Protein 4Z0P (pdb70)

Solvent-accessible surface area: 15048 Å² total; per-residue (Å²): 182,19,23,0,0,0,25,13,143,41,108,75,116,82,6,100,76,16,47,88,74,14,4,100,70,32,83,37,0,15,31,75,62,98,88,39,130,167,88,101,0,56,54,7,34,2,0,0,1,48,102,7,52,101,78,4,8,88,56,1,77,66,7,59,0,1,0,0,0,6,24,19,5,33,84,10,43,98,14,79,61,36,23,148,34,47,0,0,54,0,27,38,101,37,9,18,52,93,9,4,111,16,0,29,94,3,0,57,35,23,5,141,36,65,77,42,75,88,56,15,59,178,123,171,74,236,142,119,33,111,69,21,117,12,59,77,0,19,0,0,0,0,6,2,26,63,32,1,37,16,1,0,116,77,1,36,92,110,32,8,76,2,0,0,24,15,139,74,127,108,156,20,101,73,8,86,20,40,51,48,104,15,38,81,60,0,1,36,82,0,14,1,0,0,0,18,20,45,29,11,120,111,16,171,21,36,1,45,33,62,9,0,68,89,5,10,104,142,19,61,72,37,22,0,9,0,0,1,7,9,41,3,17,1,2,47,25,68,29,0,33,117,7,25,91,82,33,46,2,36,1,0,0,0,1,0,10,86,99,68,130,22,54,116,154,24,118,2,124,132,19,101,68,4,28,33,34,99,70,72,7,24,49,16,43,6,108,16,0,4,89,14,0,52,98,3,5,57,45,67,97,86,68,92,99,26,66,72,71,9,78,76,149,34,8,104

Organism: Rhizobium meliloti (strain 1021) (NCBI:txid266834)

InterPro domains:
  IPR006140 D-isomer specific 2-hydroxyacid dehydrogenase, NAD-binding domain [PF02826] (108-284)
  IPR036291 NAD(P)-binding domain superfamily [SSF51735] (102-285)

Nearest PDB structures (foldseek):
  4weq-assembly1_A  TM=1.002E+00  e=1.240E-63  Sinorhizobium meliloti 1021
  5bqf-assembly1_A  TM=9.416E-01  e=6.163E-48  Rhizobium etli CFN 42
  5unn-assembly1_A  TM=8.764E-01  e=1.773E-43  Sinorhizobium meliloti 1021
  5unn-assembly1_B  TM=9.807E-01  e=2.719E-37  Sinorhizobium meliloti 1021
  5vg6-assembly2_B  TM=9.301E-01  e=5.286E-36  Xanthobacter autotrophicus Py2

CATH classification: 3.40.50.720 (+1 more: 3.40.50.720)

Sequence (316 aa):
KSPVIVDLKFIPEEVEAALAGAFPGREVIDLADPAHQERDLSGIDYAVVWKSSAPDLFSRAPDLKVVFSGGAGVDHVLTLPGLPDVPLVRFVDRTLTTRMSEWVMMQCLLHLRQHRAYEALAKKHEWRDDLSSQPEAADVTVGIMGMMGVLGQDAARKLAAMGFKVIGWSRSKRVIEGVETYDAAGLDAFLGRTDFLVGLLPLTPDTRGIFNAALFAKLSRNGPFGAPVFINAGRGGSQVEADILECLDSGVLGGASLDVFEREPLSPEESRFWDMMPNVYVTPHVAASSDVRALFVHVEHQIARFESGLPLEHVVVDKKVAGY

Secondary structure (DSSP, 8-state):
---EEEEE-S-HHHHHHHHTT-STTS-EEETTSGGGTT---TT--EEEEES--TTHHHH-TT-SEEEESSS--TTGGGSTT--SS-EE----HHHHHHHHHHHHHHHHHHHTTHHHHHHHHHTT---------GGG-EEEEE--SHHHHHHHHHHHHTT-EEEEE-SS---BTTBEEE-GGGHHHHHHH-SEEEE-PPP-GGGTT-BSHHHHTTS-S-STTSS-EEEE-S-GGGB-HHHHHHHHHHTSS-EEEES--SSSSPPTT-GGGG-TTEEE-SS-SS---HHHHHHHHHHHHHHHHTTPPPSSB--TTTT-

Structure (mmCIF, N/CA/C/O backbone):
data_4Z0P
#
_entry.id   4Z0P
#
_cell.length_a   108.099
_cell.length_b   108.099
_cell.length_c   80.226
_cell.angle_alpha   90.000
_cell.angle_beta   90.000
_cell.angle_gamma   120.000
#
_symmetry.space_group_name_H-M   'P 32 2 1'
#
loop_
_entity.id
_entity.type
_entity.pdbx_description
1 polymer 'NAD-dependent dehydrogenase'
2 non-polymer 'CHLORIDE ION'
3 non-polymer 'OXALIC ACID'
4 non-polymer '4-(2-HYDROXYETHYL)-1-PIPERAZINE ETHANESULFONIC ACID'
5 non-polymer GLYCEROL
6 non-polymer 'NADPH DIHYDRO-NICOTINAMIDE-ADENINE-DINUCLEOTIDE PHOSPHATE'
7 water water
#
loop_
_atom_site.group_PDB
_atom_site.id
_atom_site.type_symbol
_atom_site.label_atom_id
_atom_site.label_alt_id
_atom_site.label_comp_id
_atom_site.label_asym_id
_atom_site.label_entity_id
_atom_site.label_seq_id
_atom_site.pdbx_PDB_ins_code
_atom_site.Cartn_x
_atom_site.Cartn_y
_atom_site.Cartn_z
_atom_site.occupancy
_atom_site.B_iso_or_equiv
_atom_site.auth_seq_id
_atom_site.auth_comp_id
_atom_site.auth_asym_id
_atom_site.auth_atom_id
_atom_site.pdbx_PDB_model_num
ATOM 1 N N . LYS A 1 5 ? 38.629 -15.872 -50.690 1.00 45.32 4 LYS A N 1
ATOM 2 C CA . LYS A 1 5 ? 38.493 -15.970 -49.206 1.00 39.36 4 LYS A CA 1
ATOM 3 C C . LYS A 1 5 ? 39.550 -16.902 -48.639 1.00 28.72 4 LYS A C 1
ATOM 4 O O . LYS A 1 5 ? 39.943 -17.875 -49.286 1.00 35.28 4 LYS A O 1
ATOM 10 N N . SER A 1 6 ? 39.993 -16.632 -47.414 1.00 27.49 5 SER A N 1
ATOM 11 C CA . SER A 1 6 ? 40.953 -17.511 -46.787 1.00 27.58 5 SER A CA 1
ATOM 12 C C . SER A 1 6 ? 40.379 -18.907 -46.620 1.00 26.54 5 SER A C 1
ATOM 13 O O . SER A 1 6 ? 39.218 -19.057 -46.189 1.00 27.67 5 SER A O 1
ATOM 16 N N . PRO A 1 7 ? 41.188 -19.930 -46.940 1.00 25.62 6 PRO A N 1
ATOM 17 C CA . PRO A 1 7 ? 40.837 -21.272 -46.458 1.00 24.90 6 PRO A CA 1
ATOM 18 C C . PRO A 1 7 ? 40.805 -21.384 -44.939 1.00 24.40 6 PRO A C 1
ATOM 19 O O . PRO A 1 7 ? 41.247 -20.469 -44.213 1.00 23.91 6 PRO A O 1
ATOM 23 N N . VAL A 1 8 ? 40.290 -22.514 -44.465 1.00 22.53 7 VAL A N 1
ATOM 24 C CA . VAL A 1 8 ? 40.299 -22.836 -43.047 1.00 21.53 7 VAL A CA 1
ATOM 25 C C . VAL A 1 8 ? 41.008 -24.161 -42.933 1.00 20.75 7 VAL A C 1
ATOM 26 O O . VAL A 1 8 ? 40.627 -25.126 -43.598 1.00 23.63 7 VAL A O 1
ATOM 30 N N . ILE A 1 9 ? 42.058 -24.182 -42.125 1.00 20.05 8 ILE A N 1
ATOM 31 C CA . ILE A 1 9 ? 42.777 -25.416 -41.808 1.00 20.77 8 ILE A CA 1
ATOM 32 C C . ILE A 1 9 ? 42.050 -26.112 -40.651 1.00 17.91 8 ILE A C 1
ATOM 33 O O . ILE A 1 9 ? 41.733 -25.479 -39.650 1.00 20.92 8 ILE A O 1
ATOM 38 N N . VAL A 1 10 ? 41.841 -27.417 -40.818 1.00 21.83 9 VAL A N 1
ATOM 39 C CA . VAL A 1 10 ? 41.225 -28.271 -39.792 1.00 22.33 9 VAL A CA 1
ATOM 40 C C . VAL A 1 10 ? 42.267 -29.352 -39.440 1.00 20.08 9 VAL A C 1
ATOM 41 O O . VAL A 1 10 ? 42.651 -30.170 -40.281 1.00 21.64 9 VAL A O 1
ATOM 45 N N . ASP A 1 11 ? 42.744 -29.318 -38.190 1.00 21.09 10 ASP A N 1
ATOM 46 C CA . ASP A 1 11 ? 43.721 -30.298 -37.689 1.00 23.29 10 ASP A CA 1
ATOM 47 C C . ASP A 1 11 ? 43.269 -30.771 -36.317 1.00 24.23 10 ASP A C 1
ATOM 48 O O . ASP A 1 11 ? 43.797 -30.334 -35.287 1.00 22.54 10 ASP A O 1
ATOM 53 N N . LEU A 1 12 ? 42.287 -31.673 -36.329 1.00 21.34 11 LEU A N 1
ATOM 54 C CA . LEU A 1 12 ? 41.585 -32.100 -35.133 1.00 23.92 11 LEU A CA 1
ATOM 55 C C . LEU A 1 12 ? 41.747 -33.572 -34.890 1.00 28.41 11 LEU A C 1
ATOM 56 O O . LEU A 1 12 ? 41.228 -34.370 -35.666 1.00 26.91 11 LEU A O 1
ATOM 61 N N . LYS A 1 13 ? 42.394 -33.938 -33.778 1.00 22.24 12 LYS A N 1
ATOM 62 C CA . LYS A 1 13 ? 42.552 -35.341 -33.440 1.00 23.49 12 LYS A CA 1
ATOM 63 C C . LYS A 1 13 ? 41.310 -35.793 -32.683 1.00 25.65 12 LYS A C 1
ATOM 64 O O . LYS A 1 13 ? 41.352 -36.018 -31.482 1.00 27.62 12 LYS A O 1
ATOM 70 N N . PHE A 1 14 ? 40.204 -35.891 -33.414 1.00 25.81 13 PHE A N 1
ATOM 71 C CA . PHE A 1 14 ? 38.920 -36.356 -32.918 1.00 26.83 13 PHE A CA 1
ATOM 72 C C . PHE A 1 14 ? 38.625 -37.662 -33.661 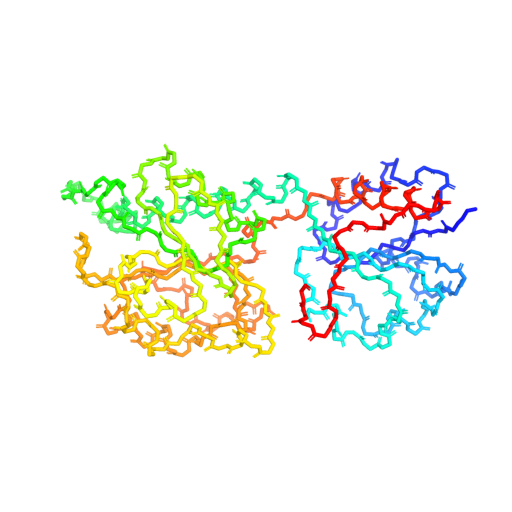1.00 38.08 13 PHE A C 1
ATOM 73 O O . PHE A 1 14 ? 39.395 -38.085 -34.531 1.00 32.35 13 PHE A O 1
ATOM 81 N N . ILE A 1 15 ? 37.486 -38.276 -33.362 1.00 30.43 14 ILE A N 1
ATOM 82 C CA . ILE A 1 15 ? 37.044 -39.463 -34.118 1.00 27.91 14 ILE A CA 1
ATOM 83 C C . ILE A 1 15 ? 36.901 -39.071 -35.597 1.00 25.56 14 ILE A C 1
ATOM 84 O O . ILE A 1 15 ? 36.154 -38.132 -35.930 1.00 30.53 14 ILE A O 1
ATOM 89 N N . PRO A 1 16 ? 37.669 -39.723 -36.513 1.00 32.10 15 PRO A N 1
ATOM 90 C CA . PRO A 1 16 ? 37.733 -39.229 -37.904 1.00 37.76 15 PRO A CA 1
ATOM 91 C C . PRO A 1 16 ? 36.388 -39.156 -38.613 1.00 32.30 15 PRO A C 1
ATOM 92 O O . PRO A 1 16 ? 36.118 -38.181 -39.290 1.00 37.07 15 PRO A O 1
ATOM 96 N N . GLU A 1 17 ? 35.544 -40.160 -38.400 1.00 32.76 16 GLU A N 1
ATOM 97 C CA . GLU A 1 17 ? 34.220 -40.211 -39.024 1.00 40.89 16 GLU A CA 1
ATOM 98 C C . GLU A 1 17 ? 33.375 -38.991 -38.628 1.00 36.64 16 GLU A C 1
ATOM 99 O O . GLU A 1 17 ? 32.596 -38.499 -39.430 1.00 35.51 16 GLU A O 1
ATOM 105 N N . GLU A 1 18 ? 33.542 -38.495 -37.403 1.00 34.67 17 GLU A N 1
ATOM 106 C CA . GLU A 1 18 ? 32.799 -37.295 -36.958 1.00 30.91 17 GLU A CA 1
ATOM 107 C C . GLU A 1 18 ? 33.276 -36.032 -37.663 1.00 29.64 17 GLU A C 1
ATOM 108 O O . GLU A 1 18 ? 32.466 -35.185 -38.054 1.00 28.77 17 GLU A O 1
ATOM 114 N N . VAL A 1 19 ? 34.593 -35.897 -37.819 1.00 26.55 18 VAL A N 1
ATOM 115 C CA . VAL A 1 19 ? 35.147 -34.723 -38.500 1.00 28.44 18 VAL A CA 1
ATOM 116 C C . VAL A 1 19 ? 34.733 -34.749 -39.984 1.00 28.91 18 VAL A C 1
ATOM 117 O O . VAL A 1 19 ? 34.218 -33.760 -40.504 1.00 28.32 18 VAL A O 1
ATOM 121 N N . GLU A 1 20 ? 34.887 -35.906 -40.608 1.00 30.51 19 GLU A N 1
ATOM 122 C CA . GLU A 1 20 ? 34.543 -36.083 -42.020 1.00 40.04 19 GLU A CA 1
ATOM 123 C C . GLU A 1 20 ? 33.083 -35.749 -42.272 1.00 38.47 19 GLU A C 1
ATOM 124 O O . GLU A 1 20 ? 32.770 -35.004 -43.191 1.00 37.01 19 GLU A O 1
ATOM 130 N N . ALA A 1 21 ? 32.194 -36.285 -41.443 1.00 34.77 20 ALA A N 1
ATOM 131 C CA . ALA A 1 21 ? 30.760 -35.983 -41.541 1.00 35.79 20 ALA A CA 1
ATOM 132 C C . ALA A 1 21 ? 30.441 -34.497 -41.420 1.00 35.28 20 ALA A C 1
ATOM 133 O O . ALA A 1 21 ? 29.587 -33.985 -42.130 1.00 38.80 20 ALA A O 1
ATOM 135 N N . ALA A 1 22 ? 31.129 -33.796 -40.525 1.00 33.82 21 ALA A N 1
ATOM 136 C CA . ALA A 1 22 ? 30.878 -32.369 -40.291 1.00 36.90 21 ALA A CA 1
ATOM 137 C C . ALA A 1 22 ? 31.433 -31.457 -41.396 1.00 34.90 21 ALA A C 1
ATOM 138 O O . ALA A 1 22 ? 31.017 -30.317 -41.491 1.00 32.53 21 ALA A O 1
ATOM 140 N N . LEU A 1 23 ? 32.382 -31.947 -42.199 1.00 35.22 22 LEU A N 1
ATOM 141 C CA . LEU A 1 23 ? 33.014 -31.137 -43.258 1.00 35.36 22 LEU A CA 1
ATOM 142 C C . LEU A 1 23 ? 32.027 -30.735 -44.350 1.00 36.78 22 LEU A C 1
ATOM 143 O O . LEU A 1 23 ? 32.165 -29.665 -44.927 1.00 37.24 22 LEU A O 1
ATOM 148 N N . ALA A 1 24 ? 31.036 -31.590 -44.612 1.00 40.68 23 ALA A N 1
ATOM 149 C CA . ALA A 1 24 ? 30.003 -31.340 -45.629 1.00 45.81 23 ALA A CA 1
ATOM 150 C C . ALA A 1 24 ? 29.218 -30.064 -45.351 1.00 39.32 23 ALA A C 1
ATOM 151 O O . ALA A 1 24 ? 28.519 -29.962 -44.344 1.00 45.70 23 ALA A O 1
ATOM 153 N N . GLY A 1 25 ? 29.336 -29.087 -46.244 1.00 43.71 24 GLY A N 1
ATOM 154 C CA . GLY A 1 25 ? 28.669 -27.802 -46.061 1.00 43.18 24 GLY A CA 1
ATOM 155 C C . GLY A 1 25 ? 29.278 -26.889 -44.996 1.00 50.74 24 GLY A C 1
ATOM 156 O O . GLY A 1 25 ? 28.727 -25.828 -44.726 1.00 46.37 24 GLY A O 1
ATOM 157 N N . ALA A 1 26 ? 30.412 -27.263 -44.403 1.00 40.13 25 ALA A N 1
ATOM 158 C CA . ALA A 1 26 ? 31.067 -26.398 -43.429 1.00 36.11 25 ALA A CA 1
ATOM 159 C C . ALA A 1 26 ? 31.773 -25.273 -44.178 1.00 36.74 25 ALA A C 1
ATOM 160 O O . ALA A 1 26 ? 32.200 -25.467 -45.309 1.00 33.79 25 ALA A O 1
ATOM 162 N N . PHE A 1 27 ? 31.868 -24.109 -43.536 1.00 31.26 26 PHE A N 1
ATOM 163 C CA . PHE A 1 27 ? 32.619 -22.955 -44.051 1.00 33.40 26 PHE A CA 1
ATOM 164 C C . PHE A 1 27 ? 32.284 -22.632 -45.511 1.00 37.73 26 PHE A C 1
ATOM 165 O O . PHE A 1 27 ? 33.145 -22.705 -46.379 1.00 32.95 26 PHE A O 1
ATOM 173 N N . PRO A 1 28 ? 31.013 -22.308 -45.787 1.00 35.52 27 PRO A N 1
ATOM 174 C CA . PRO A 1 28 ? 30.615 -22.122 -47.182 1.00 37.97 27 PRO A CA 1
ATOM 175 C C . PRO A 1 28 ? 31.427 -21.008 -47.836 1.00 35.03 27 PRO A C 1
ATOM 176 O O . PRO A 1 28 ? 31.695 -19.987 -47.205 1.00 39.05 27 PRO A O 1
ATOM 180 N N . GLY A 1 29 ? 31.871 -21.245 -49.060 1.00 34.62 28 GLY A N 1
ATOM 181 C CA . GLY A 1 29 ? 32.655 -20.262 -49.804 1.00 39.17 28 GLY A CA 1
ATOM 182 C C . GLY A 1 29 ? 34.155 -20.294 -49.533 1.00 39.32 28 GLY A C 1
ATOM 183 O O . GLY A 1 29 ? 34.893 -19.529 -50.155 1.00 35.73 28 GLY A O 1
ATOM 184 N N . ARG A 1 30 ? 34.615 -21.158 -48.621 1.00 30.54 29 ARG A N 1
ATOM 185 C CA . ARG A 1 30 ? 36.042 -21.287 -48.286 1.00 27.64 29 ARG A CA 1
ATOM 186 C C . ARG A 1 30 ? 36.506 -22.697 -48.550 1.00 29.45 29 ARG A C 1
ATOM 187 O O . ARG A 1 30 ? 35.776 -23.645 -48.306 1.00 30.04 29 ARG A O 1
ATOM 195 N N . GLU A 1 31 ? 37.741 -22.830 -48.994 1.00 27.44 30 GLU A N 1
ATOM 196 C CA . GLU A 1 31 ? 38.389 -24.123 -49.067 1.00 27.16 30 GLU A CA 1
ATOM 197 C C . GLU A 1 31 ? 38.652 -24.589 -47.638 1.00 29.04 30 GLU A C 1
ATOM 198 O O . GLU A 1 31 ? 39.090 -23.796 -46.807 1.00 29.56 30 GLU A O 1
ATOM 204 N N . VAL A 1 32 ? 38.340 -25.857 -47.347 1.00 25.76 31 VAL A N 1
ATOM 205 C CA . VAL A 1 32 ? 38.590 -26.457 -46.037 1.00 23.34 31 VAL A CA 1
ATOM 206 C C . VAL A 1 32 ? 39.703 -27.466 -46.268 1.00 26.75 31 VAL A C 1
ATOM 207 O O . VAL A 1 32 ? 39.603 -28.293 -47.155 1.00 29.42 31 VAL A O 1
ATOM 211 N N . ILE A 1 33 ? 40.776 -27.363 -45.493 1.00 22.37 32 ILE A N 1
ATOM 212 C CA . ILE A 1 33 ? 41.966 -28.185 -45.659 1.00 21.92 32 ILE A CA 1
ATOM 213 C C . ILE A 1 33 ? 42.066 -29.045 -44.398 1.00 25.50 32 ILE A C 1
ATOM 214 O O . ILE A 1 33 ? 42.552 -28.587 -43.362 1.00 22.89 32 ILE A O 1
ATOM 219 N N . ASP A 1 34 ? 41.584 -30.288 -44.500 1.00 22.66 33 ASP A N 1
ATOM 220 C CA . ASP A 1 34 ? 41.592 -31.224 -43.394 1.00 22.52 33 ASP A CA 1
ATOM 221 C C . ASP A 1 34 ? 42.920 -31.965 -43.390 1.00 24.48 33 ASP A C 1
ATOM 222 O O . ASP A 1 34 ? 43.184 -32.806 -44.267 1.00 20.90 33 ASP A O 1
ATOM 227 N N . LEU A 1 35 ? 43.738 -31.674 -42.396 1.00 20.61 34 LEU A N 1
ATOM 228 C CA . LEU A 1 35 ? 45.062 -32.271 -42.304 1.00 20.54 34 LEU A CA 1
ATOM 229 C C . LEU A 1 35 ? 45.088 -33.747 -41.909 1.00 21.37 34 LEU A C 1
ATOM 230 O O . LEU A 1 35 ? 46.147 -34.379 -41.943 1.00 23.38 34 LEU A O 1
ATOM 235 N N . ALA A 1 36 ? 43.945 -34.334 -41.574 1.00 20.13 35 ALA A N 1
ATOM 236 C CA . ALA A 1 36 ? 43.860 -35.784 -41.456 1.00 20.99 35 ALA A CA 1
ATOM 237 C C . ALA A 1 36 ? 43.903 -36.510 -42.805 1.00 20.47 35 ALA A C 1
ATOM 238 O O . ALA A 1 36 ? 44.113 -37.726 -42.851 1.00 22.50 35 ALA A O 1
ATOM 240 N N . ASP A 1 37 ? 43.667 -35.787 -43.885 1.00 21.78 36 ASP A N 1
ATOM 241 C CA . ASP A 1 37 ? 43.670 -36.343 -45.248 1.00 21.52 36 ASP A CA 1
ATOM 242 C C . ASP A 1 37 ? 45.107 -36.376 -45.762 1.00 19.58 36 ASP A C 1
ATOM 243 O O . ASP A 1 37 ? 45.753 -35.316 -45.886 1.00 21.87 36 ASP A O 1
ATOM 248 N N . PRO A 1 38 ? 45.634 -37.589 -46.027 1.00 21.38 37 PRO A N 1
ATOM 249 C CA . PRO A 1 38 ? 46.989 -37.636 -46.548 1.00 22.58 37 PRO A CA 1
ATOM 250 C C . PRO A 1 38 ? 47.261 -36.781 -47.796 1.00 24.83 37 PRO A C 1
ATOM 251 O O . PRO A 1 38 ? 48.412 -36.376 -48.037 1.00 23.09 37 PRO A O 1
ATOM 255 N N . ALA A 1 39 ? 46.227 -36.502 -48.598 1.00 23.56 38 ALA A N 1
ATOM 256 C CA . ALA A 1 39 ? 46.420 -35.662 -49.776 1.00 26.31 38 ALA A CA 1
ATOM 257 C C . ALA A 1 39 ? 46.995 -34.296 -49.452 1.00 24.89 38 ALA A C 1
ATOM 258 O O . ALA A 1 39 ? 47.587 -33.661 -50.328 1.00 24.77 38 ALA A O 1
ATOM 260 N N . HIS A 1 40 ? 46.807 -33.830 -48.210 1.00 23.78 39 HIS A N 1
ATOM 261 C CA . HIS A 1 40 ? 47.269 -32.500 -47.775 1.00 23.73 39 HIS A CA 1
ATOM 262 C C . HIS A 1 40 ? 48.566 -32.467 -47.008 1.00 27.45 39 HIS A C 1
ATOM 263 O O . HIS A 1 40 ? 48.926 -31.404 -46.502 1.00 27.76 39 HIS A O 1
ATOM 270 N N . GLN A 1 41 ? 49.316 -33.572 -46.974 1.00 25.46 40 GLN A N 1
ATOM 271 C CA . GLN A 1 41 ? 50.503 -33.656 -46.115 1.00 29.68 40 GLN A CA 1
ATOM 272 C C . GLN A 1 41 ? 51.672 -32.785 -46.538 1.00 32.65 40 GLN A C 1
ATOM 273 O O . GLN A 1 41 ? 52.626 -32.667 -45.782 1.00 33.38 40 GLN A O 1
ATOM 279 N N . GLU A 1 42 ? 51.660 -32.303 -47.775 1.00 26.08 41 GLU A N 1
ATOM 280 C CA . GLU A 1 42 ? 52.734 -31.455 -48.291 1.00 27.79 41 GLU A CA 1
ATOM 281 C C . GLU A 1 42 ? 52.274 -30.042 -48.660 1.00 29.12 41 GLU A C 1
ATOM 282 O O . GLU A 1 42 ? 53.083 -29.229 -49.069 1.00 38.05 41 GLU A O 1
ATOM 288 N N . ARG A 1 43 ? 50.987 -29.783 -48.546 1.00 27.16 42 ARG A N 1
ATOM 289 C CA . ARG A 1 43 ? 50.397 -28.503 -48.967 1.00 33.19 42 ARG A CA 1
ATOM 290 C C . ARG A 1 43 ? 51.088 -27.398 -48.167 1.00 32.62 42 ARG A C 1
ATOM 291 O O . ARG A 1 43 ? 51.169 -27.463 -46.944 1.00 28.78 42 ARG A O 1
ATOM 299 N N . ASP A 1 44 ? 51.608 -26.388 -48.857 1.00 30.74 43 ASP A N 1
ATOM 300 C CA . ASP A 1 44 ? 52.092 -25.220 -48.144 1.00 27.92 43 ASP A CA 1
ATOM 301 C C . ASP A 1 44 ? 50.903 -24.455 -47.563 1.00 27.49 43 ASP A C 1
ATOM 302 O O . ASP A 1 44 ? 49.895 -24.251 -48.249 1.00 29.40 43 ASP A O 1
ATOM 307 N N . LEU A 1 45 ? 51.011 -24.032 -46.305 1.00 24.15 44 LEU A N 1
ATOM 308 C CA . LEU A 1 45 ? 49.895 -23.407 -45.627 1.00 22.97 44 LEU A CA 1
ATOM 309 C C . LEU A 1 45 ? 50.105 -21.920 -45.335 1.00 20.74 44 LEU A C 1
ATOM 310 O O . LEU A 1 45 ? 49.378 -21.347 -44.509 1.00 23.31 44 LEU A O 1
ATOM 315 N N . SER A 1 46 ? 51.065 -21.304 -46.026 1.00 21.76 45 SER A N 1
ATOM 316 C CA . SER A 1 46 ? 51.214 -19.857 -45.925 1.00 25.55 45 SER A CA 1
ATOM 317 C C . SER A 1 46 ? 50.015 -19.122 -46.508 1.00 26.58 45 SER A C 1
ATOM 318 O O . SER A 1 46 ? 49.312 -19.627 -47.367 1.00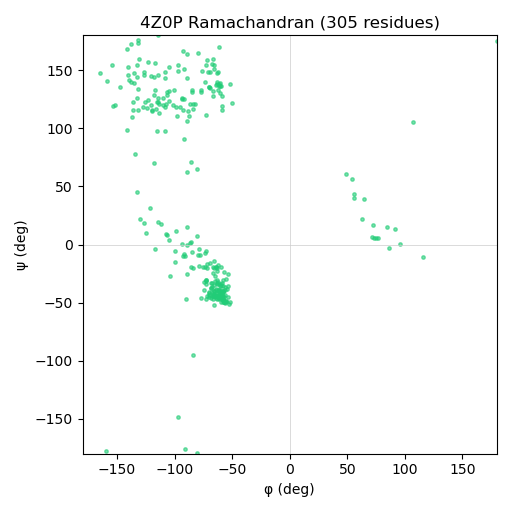 26.56 45 SER A O 1
ATOM 321 N N . GLY A 1 47 ? 49.793 -17.915 -46.028 1.00 27.51 46 GLY A N 1
ATOM 322 C CA . GLY A 1 47 ? 48.712 -17.078 -46.512 1.00 28.40 46 GLY A CA 1
ATOM 323 C C . GLY A 1 47 ? 47.320 -17.448 -46.058 1.00 33.24 46 GLY A C 1
ATOM 324 O O . GLY A 1 47 ? 46.367 -16.812 -46.473 1.00 32.43 46 GLY A O 1
ATOM 325 N N . ILE A 1 48 ? 47.206 -18.435 -45.167 1.00 23.54 47 ILE A N 1
ATOM 326 C CA . ILE A 1 48 ? 45.931 -18.899 -44.656 1.00 23.24 47 ILE A CA 1
ATOM 327 C C . ILE A 1 48 ? 45.699 -18.280 -43.278 1.00 26.92 47 ILE A C 1
ATOM 328 O O . ILE A 1 48 ? 46.589 -18.297 -42.425 1.00 25.17 47 ILE A O 1
ATOM 333 N N . ASP A 1 49 ? 44.493 -17.755 -43.076 1.00 22.68 48 ASP A N 1
ATOM 334 C CA . ASP A 1 49 ? 44.184 -16.922 -41.912 1.00 22.93 48 ASP A CA 1
ATOM 335 C C . ASP A 1 49 ? 43.689 -17.680 -40.678 1.00 27.35 48 ASP A C 1
ATOM 336 O O . ASP A 1 49 ? 43.815 -17.167 -39.559 1.00 24.07 48 ASP A O 1
ATOM 341 N N . TYR A 1 50 ? 43.089 -18.865 -40.856 1.00 22.80 49 TYR A N 1
ATOM 342 C CA . TYR A 1 50 ? 42.355 -19.517 -39.773 1.00 22.57 49 TYR A CA 1
ATOM 343 C C . TYR A 1 50 ? 42.695 -21.001 -39.690 1.00 25.87 49 TYR A C 1
ATOM 344 O O . TYR A 1 50 ? 42.840 -21.668 -40.720 1.00 22.70 49 TYR A O 1
ATOM 353 N N . ALA A 1 51 ? 42.839 -21.494 -38.458 1.00 21.01 50 ALA A N 1
ATOM 354 C CA . ALA A 1 51 ? 43.046 -22.926 -38.183 1.00 19.94 50 ALA A CA 1
ATOM 355 C C . ALA A 1 51 ? 42.237 -23.315 -36.967 1.00 23.33 50 ALA A C 1
ATOM 356 O O . ALA A 1 51 ? 42.103 -22.508 -36.033 1.00 23.82 50 ALA A O 1
ATOM 358 N N . VAL A 1 52 ? 41.653 -24.513 -37.018 1.00 20.08 51 VAL A N 1
ATOM 359 C CA . VAL A 1 52 ? 40.908 -25.119 -35.916 1.00 19.89 51 VAL A CA 1
ATOM 360 C C . VAL A 1 52 ? 41.660 -26.371 -35.520 1.00 24.17 51 VAL A C 1
ATOM 361 O O . VAL A 1 52 ? 41.865 -27.255 -36.362 1.00 22.70 51 VAL A O 1
ATOM 365 N N . VAL A 1 53 ? 42.166 -26.407 -34.282 1.00 21.18 52 VAL A N 1
ATOM 366 C CA . VAL A 1 53 ? 43.238 -27.357 -33.932 1.00 21.21 52 VAL A CA 1
ATOM 367 C C . VAL A 1 53 ? 42.943 -28.091 -32.626 1.00 21.97 52 VAL A C 1
ATOM 368 O O . VAL A 1 53 ? 42.395 -27.516 -31.679 1.00 21.10 52 VAL A O 1
ATOM 372 N N . TRP A 1 54 ? 43.343 -29.360 -32.582 1.00 20.46 53 TRP A N 1
ATOM 373 C CA . TRP A 1 54 ? 43.301 -30.171 -31.372 1.00 21.25 53 TRP A CA 1
ATOM 374 C C . TRP A 1 54 ? 44.364 -31.247 -31.467 1.00 23.11 53 TRP A C 1
ATOM 375 O O . TRP A 1 54 ? 44.325 -32.047 -32.387 1.00 22.92 53 TRP A O 1
ATOM 386 N N . LYS A 1 55 ? 45.322 -31.234 -30.536 1.00 21.03 54 LYS A N 1
ATOM 387 C CA . LYS A 1 55 ? 46.431 -32.192 -30.512 1.00 23.29 54 LYS A CA 1
ATOM 388 C C . LYS A 1 55 ? 47.207 -32.191 -31.823 1.00 32.19 54 LYS A C 1
ATOM 389 O O . LYS A 1 55 ? 47.575 -33.250 -32.354 1.00 31.31 54 LYS A O 1
ATOM 395 N N A SER A 1 56 ? 47.459 -30.993 -32.339 0.50 25.42 55 SER A N 1
ATOM 396 N N B SER A 1 56 ? 47.484 -30.982 -32.312 0.50 25.32 55 SER A N 1
ATOM 397 C CA A SER A 1 56 ? 48.049 -30.837 -33.659 0.50 25.14 55 SER A CA 1
ATOM 398 C CA B SER A 1 56 ? 48.116 -30.742 -33.612 0.50 26.64 55 SER A CA 1
ATOM 399 C C . SER A 1 56 ? 49.564 -31.159 -33.641 1.00 29.11 55 SER A C 1
ATOM 400 O O . SER A 1 56 ? 50.191 -31.197 -32.600 1.00 30.82 55 SER A O 1
ATOM 405 N N . ALA A 1 57 ? 50.088 -31.425 -34.835 1.00 38.81 56 ALA A N 1
ATOM 406 C CA . ALA A 1 57 ? 51.479 -31.861 -34.980 1.00 47.48 56 ALA A CA 1
ATOM 407 C C . ALA A 1 57 ? 52.432 -30.709 -34.638 1.00 36.97 56 ALA A C 1
ATOM 408 O O . ALA A 1 57 ? 52.086 -29.541 -34.884 1.00 34.65 56 ALA A O 1
ATOM 410 N N . PRO A 1 58 ? 53.621 -31.019 -34.086 1.00 38.21 57 PRO A N 1
ATOM 411 C CA . PRO A 1 58 ? 54.544 -29.963 -33.665 1.00 31.22 57 PRO A CA 1
ATOM 412 C C . PRO A 1 58 ? 54.928 -28.951 -34.746 1.00 30.24 57 PRO A C 1
ATOM 413 O O . PRO A 1 58 ? 55.221 -27.806 -34.411 1.00 35.40 57 PRO A O 1
ATOM 417 N N . ASP A 1 59 ? 54.940 -29.355 -36.018 1.00 31.33 58 ASP A N 1
ATOM 418 C CA . ASP A 1 59 ? 55.292 -28.429 -37.111 1.00 29.67 58 ASP A CA 1
ATOM 419 C C . ASP A 1 59 ? 54.152 -27.556 -37.685 1.00 24.25 58 ASP A C 1
ATOM 420 O O . ASP A 1 59 ? 54.372 -26.807 -38.624 1.00 29.52 58 ASP A O 1
ATOM 425 N N . LEU A 1 60 ? 52.942 -27.659 -37.133 1.00 33.11 59 LEU A N 1
ATOM 426 C CA . LEU A 1 60 ? 51.806 -26.961 -37.760 1.00 32.60 59 LEU A CA 1
ATOM 427 C C . LEU A 1 60 ? 52.042 -25.470 -37.941 1.00 26.44 59 LEU A C 1
ATOM 428 O O . LEU A 1 60 ? 51.846 -24.939 -39.044 1.00 28.93 59 LEU A O 1
ATOM 433 N N . PHE A 1 61 ? 52.491 -24.787 -36.893 1.00 26.13 60 PHE A N 1
ATOM 434 C CA . PHE A 1 61 ? 52.645 -23.335 -37.026 1.00 25.84 60 PHE A CA 1
ATOM 435 C C . PHE A 1 61 ? 53.845 -22.913 -37.882 1.00 27.50 60 PHE A C 1
ATOM 436 O O . PHE A 1 61 ? 53.856 -21.804 -38.393 1.00 30.65 60 PHE A O 1
ATOM 444 N N . SER A 1 62 ? 54.823 -23.787 -38.092 1.00 25.47 61 SER A N 1
ATOM 445 C CA . SER A 1 62 ? 55.887 -23.429 -39.052 1.00 25.87 61 SER A CA 1
ATOM 446 C C . SER A 1 62 ? 55.348 -23.504 -40.506 1.00 31.67 61 SER A C 1
ATOM 447 O O . SER A 1 62 ? 55.738 -22.732 -41.367 1.00 35.36 61 SER A O 1
ATOM 450 N N . ARG A 1 63 ? 54.415 -24.405 -40.742 1.00 27.79 62 ARG A N 1
ATOM 451 C CA . ARG A 1 63 ? 53.736 -24.493 -42.052 1.00 35.08 62 ARG A CA 1
ATOM 452 C C . ARG A 1 63 ? 52.724 -23.403 -42.325 1.00 33.84 62 ARG A C 1
ATOM 453 O O . ARG A 1 63 ? 52.553 -22.989 -43.475 1.00 30.59 62 ARG A O 1
ATOM 461 N N . ALA A 1 64 ? 52.067 -22.941 -41.265 1.00 35.89 63 ALA A N 1
ATOM 462 C CA . ALA A 1 64 ? 51.022 -21.933 -41.350 1.00 29.93 63 ALA A CA 1
ATOM 463 C C . ALA A 1 64 ? 51.390 -20.670 -40.580 1.00 34.17 63 ALA A C 1
ATOM 464 O O . ALA A 1 64 ? 50.791 -20.365 -39.557 1.00 35.77 63 ALA A O 1
ATOM 466 N N . PRO A 1 65 ? 52.377 -19.912 -41.080 1.00 35.26 64 PRO A N 1
ATOM 467 C CA . PRO A 1 65 ? 52.900 -18.771 -40.348 1.00 39.16 64 PRO A CA 1
ATOM 468 C C . PRO A 1 65 ? 52.069 -17.502 -40.399 1.00 41.12 64 PRO A C 1
ATOM 469 O O . PRO A 1 65 ? 52.442 -16.529 -39.765 1.00 41.94 64 PRO A O 1
ATOM 473 N N . ASP A 1 66 ? 50.981 -17.480 -41.150 1.00 31.17 65 ASP A N 1
ATOM 474 C CA . ASP A 1 66 ? 50.240 -16.237 -41.392 1.00 37.06 65 ASP A CA 1
ATOM 475 C C . ASP A 1 66 ? 48.855 -16.269 -40.776 1.00 28.34 65 ASP A C 1
ATOM 476 O O . ASP A 1 66 ? 47.982 -15.435 -41.084 1.00 28.16 65 ASP A O 1
ATOM 481 N N . LEU A 1 67 ? 48.669 -17.170 -39.830 1.00 25.83 66 LEU A N 1
ATOM 482 C CA . LEU A 1 67 ? 47.378 -17.270 -39.154 1.00 26.26 66 LEU A CA 1
ATOM 483 C C . LEU A 1 67 ? 47.051 -15.964 -38.446 1.00 26.65 66 LEU A C 1
ATOM 484 O O . LEU A 1 67 ? 47.943 -15.296 -37.880 1.00 26.65 66 LEU A O 1
ATOM 489 N N . LYS A 1 68 ? 45.786 -15.578 -38.551 1.00 23.41 67 LYS A N 1
ATOM 490 C CA . LYS A 1 68 ? 45.260 -14.356 -37.908 1.00 23.13 67 LYS A CA 1
ATOM 491 C C . LYS A 1 68 ? 44.440 -14.685 -36.664 1.00 24.67 67 LYS A C 1
ATOM 492 O O . LYS A 1 68 ? 44.303 -13.837 -35.768 1.00 25.50 67 LYS A O 1
ATOM 496 N N . VAL A 1 69 ? 43.850 -15.887 -36.630 1.00 23.49 68 VAL A N 1
ATOM 497 C CA . VAL A 1 69 ? 43.139 -16.380 -35.439 1.00 22.73 68 VAL A CA 1
ATOM 498 C C . VAL A 1 69 ? 43.316 -17.892 -35.385 1.00 24.24 68 VAL A C 1
ATOM 499 O O . VAL A 1 69 ? 43.193 -18.570 -36.405 1.00 23.15 68 VAL A O 1
ATOM 503 N N . VAL A 1 70 ? 43.612 -18.389 -34.191 1.00 23.22 69 VAL A N 1
ATOM 504 C CA . VAL A 1 70 ? 43.705 -19.805 -33.894 1.00 22.57 69 VAL A CA 1
ATOM 505 C C . VAL A 1 70 ? 42.488 -20.199 -33.074 1.00 22.91 69 VAL A C 1
ATOM 506 O O . VAL A 1 70 ? 42.142 -19.536 -32.094 1.00 22.23 69 VAL A O 1
ATOM 510 N N . PHE A 1 71 ? 41.823 -21.273 -33.477 1.00 21.18 70 PHE A N 1
ATOM 511 C CA . PHE A 1 71 ? 40.649 -21.780 -32.782 1.00 19.13 70 PHE A CA 1
ATOM 512 C C . PHE A 1 71 ? 40.963 -23.129 -32.171 1.00 24.00 70 PHE A C 1
ATOM 513 O O . PHE A 1 71 ? 41.335 -24.031 -32.883 1.00 21.86 70 PHE A O 1
ATOM 521 N N . SER A 1 72 ? 40.823 -23.241 -30.860 1.00 19.19 71 SER A N 1
ATOM 522 C CA . SER A 1 72 ? 40.910 -24.553 -30.217 1.00 20.52 71 SER A CA 1
ATOM 523 C C . SER A 1 72 ? 39.652 -25.372 -30.498 1.00 22.84 71 SER A C 1
ATOM 524 O O . SER A 1 72 ? 38.532 -24.875 -30.410 1.00 22.34 71 SER A O 1
ATOM 527 N N . GLY A 1 73 ? 39.839 -26.659 -30.744 1.00 19.56 72 GLY A N 1
ATOM 528 C CA . GLY A 1 73 ? 38.720 -27.591 -30.820 1.00 20.38 72 GLY A CA 1
ATOM 529 C C . GLY A 1 73 ? 38.069 -27.963 -29.498 1.00 20.96 72 GLY A C 1
ATOM 530 O O . GLY A 1 73 ? 37.021 -28.653 -29.488 1.00 24.04 72 GLY A O 1
ATOM 531 N N . GLY A 1 74 ? 38.665 -27.522 -28.386 1.00 21.31 73 GLY A N 1
ATOM 532 C CA . GLY A 1 74 ? 38.155 -27.807 -27.049 1.00 23.01 73 GLY A CA 1
ATOM 533 C C . GLY A 1 74 ? 38.089 -26.552 -26.212 1.00 26.05 73 GLY A C 1
ATOM 534 O O . GLY A 1 74 ? 38.539 -25.466 -26.615 1.00 22.49 73 GLY A O 1
ATOM 535 N N . ALA A 1 75 ? 37.515 -26.705 -25.027 1.00 21.60 74 ALA A N 1
ATOM 536 C CA . ALA A 1 75 ? 37.448 -25.600 -24.059 1.00 19.52 74 ALA A CA 1
ATOM 537 C C . ALA A 1 75 ? 38.778 -25.309 -23.427 1.00 23.34 74 ALA A C 1
ATOM 538 O O . ALA A 1 75 ? 39.031 -24.169 -23.028 1.00 22.66 74 ALA A O 1
ATOM 540 N N . GLY A 1 76 ? 39.594 -26.350 -23.288 1.00 22.41 75 GLY A N 1
ATOM 541 C CA . GLY A 1 76 ? 40.904 -26.247 -22.650 1.00 24.96 75 GLY A CA 1
ATOM 542 C C . GLY A 1 76 ? 41.949 -25.901 -23.691 1.00 29.43 75 GLY A C 1
ATOM 543 O O . GLY A 1 76 ? 41.842 -26.304 -24.844 1.00 31.62 75 GLY A O 1
ATOM 544 N N . VAL A 1 77 ? 42.920 -25.081 -23.298 1.00 24.12 76 VAL A N 1
ATOM 545 C CA . VAL A 1 77 ? 43.948 -24.647 -24.231 1.00 23.57 76 VAL A CA 1
ATOM 546 C C . VAL A 1 77 ? 45.366 -24.943 -23.731 1.00 26.79 76 VAL A C 1
ATOM 547 O O . VAL A 1 77 ? 46.335 -24.425 -24.325 1.00 26.47 76 VAL A O 1
ATOM 551 N N . ASP A 1 78 ? 45.501 -25.713 -22.652 1.00 26.11 77 ASP A N 1
ATOM 552 C CA . ASP A 1 78 ? 46.826 -25.958 -22.064 1.00 29.07 77 ASP A CA 1
ATOM 553 C C . ASP A 1 78 ? 47.798 -26.627 -23.040 1.00 28.51 77 ASP A C 1
ATOM 554 O O . ASP A 1 78 ? 48.975 -26.313 -23.054 1.00 27.04 77 ASP A O 1
ATOM 559 N N . HIS A 1 79 ? 47.318 -27.522 -23.891 1.00 26.57 78 HIS A N 1
ATOM 560 C CA . HIS A 1 79 ? 48.171 -28.079 -24.941 1.00 28.07 78 HIS A CA 1
ATOM 561 C C . HIS A 1 79 ? 48.494 -27.131 -26.087 1.00 24.56 78 HIS A C 1
ATOM 562 O O . HIS A 1 79 ? 49.658 -26.987 -26.464 1.00 23.38 78 HIS A O 1
ATOM 569 N N . VAL A 1 80 ? 47.490 -26.421 -26.659 1.00 30.14 79 VAL A N 1
ATOM 570 C CA . VAL A 1 80 ? 47.770 -25.568 -27.811 1.00 33.47 79 VAL A CA 1
ATOM 571 C C . VAL A 1 80 ? 48.735 -24.443 -27.438 1.00 19.82 79 VAL A C 1
ATOM 572 O O . VAL A 1 80 ? 49.522 -24.035 -28.248 1.00 26.67 79 VAL A O 1
ATOM 576 N N . LEU A 1 81 ? 48.664 -24.010 -26.170 1.00 24.63 80 LEU A N 1
ATOM 577 C CA . LEU A 1 81 ? 49.601 -22.957 -25.712 1.00 22.85 80 LEU A CA 1
ATOM 578 C C . LEU A 1 81 ? 51.046 -23.388 -25.748 1.00 20.96 80 LEU A C 1
ATOM 579 O O . LEU A 1 81 ? 51.922 -22.537 -25.786 1.00 22.54 80 LEU A O 1
ATOM 584 N N . THR A 1 82 ? 51.289 -24.702 -25.757 1.00 22.47 81 THR A N 1
ATOM 585 C CA . THR A 1 82 ? 52.658 -25.231 -25.789 1.00 23.08 81 THR A CA 1
ATOM 586 C C . THR A 1 82 ? 53.187 -25.495 -27.180 1.00 29.53 81 THR A C 1
ATOM 587 O O . THR A 1 82 ? 54.360 -25.803 -27.337 1.00 26.62 81 THR A O 1
ATOM 591 N N . LEU A 1 83 ? 52.329 -25.381 -28.191 1.00 29.62 82 LEU A N 1
ATOM 592 C CA . LEU A 1 83 ? 52.763 -25.723 -29.548 1.00 38.75 82 LEU A CA 1
ATOM 593 C C . LEU A 1 83 ? 53.807 -24.771 -30.056 1.00 31.98 82 LEU A C 1
ATOM 594 O O . LEU A 1 83 ? 53.695 -23.527 -29.932 1.00 33.58 82 LEU A O 1
ATOM 599 N N . PRO A 1 84 ? 54.917 -25.319 -30.628 1.00 34.63 83 PRO A N 1
ATOM 600 C CA . PRO A 1 84 ? 55.945 -24.452 -31.065 1.00 35.58 83 PRO A CA 1
ATOM 601 C C . PRO A 1 84 ? 55.452 -23.493 -32.165 1.00 31.96 83 PRO A C 1
ATOM 602 O O . PRO A 1 84 ? 54.624 -23.877 -33.023 1.00 39.24 83 PRO A O 1
ATOM 606 N N . GLY A 1 85 ? 55.887 -22.261 -32.038 1.00 30.49 84 GLY A N 1
ATOM 607 C CA . GLY A 1 85 ? 55.556 -21.206 -32.960 1.00 41.55 84 GLY A CA 1
ATOM 608 C C . GLY A 1 85 ? 54.121 -20.711 -32.869 1.00 37.14 84 GLY A C 1
ATOM 609 O O . GLY A 1 85 ? 53.677 -20.010 -33.765 1.00 30.76 84 GLY A O 1
ATOM 610 N N . LEU A 1 86 ? 53.410 -21.002 -31.781 1.00 33.79 85 LEU A N 1
ATOM 611 C CA . LEU A 1 86 ? 52.033 -20.484 -31.618 1.00 29.36 85 LEU A CA 1
ATOM 612 C C . LEU A 1 86 ? 52.046 -18.985 -31.880 1.00 30.16 85 LEU A C 1
ATOM 613 O O . LEU A 1 86 ? 52.802 -18.245 -31.263 1.00 32.16 85 LEU A O 1
ATOM 618 N N . PRO A 1 87 ? 51.244 -18.524 -32.860 1.00 29.19 86 PRO A N 1
ATOM 619 C CA . PRO A 1 87 ? 51.375 -17.122 -33.246 1.00 31.05 86 PRO A CA 1
ATOM 620 C C . PRO A 1 87 ? 50.810 -16.158 -32.236 1.00 28.61 86 PRO A C 1
ATOM 621 O O . PRO A 1 87 ? 49.915 -16.497 -31.467 1.00 27.65 86 PRO A O 1
ATOM 625 N N . ASP A 1 88 ? 51.349 -14.942 -32.260 1.00 28.76 87 ASP A N 1
ATOM 626 C CA . ASP A 1 88 ? 50.940 -13.860 -31.378 1.00 31.21 87 ASP A CA 1
ATOM 627 C C . ASP A 1 88 ? 49.666 -13.195 -31.922 1.00 31.52 87 ASP A C 1
ATOM 628 O O . ASP A 1 88 ? 49.665 -12.029 -32.310 1.00 32.34 87 ASP A O 1
ATOM 633 N N . VAL A 1 89 ? 48.578 -13.963 -31.950 1.00 25.37 88 VAL A N 1
ATOM 634 C CA . VAL A 1 89 ? 47.290 -13.525 -32.459 1.00 26.59 88 VAL A CA 1
ATOM 635 C C . VAL A 1 89 ? 46.247 -14.149 -31.520 1.00 25.26 88 VAL A C 1
ATOM 636 O O . VAL A 1 89 ? 46.598 -15.037 -30.739 1.00 26.70 88 VAL A O 1
ATOM 640 N N . PRO A 1 90 ? 44.982 -13.721 -31.603 1.00 25.89 89 PRO A N 1
ATOM 641 C CA . PRO A 1 90 ? 43.999 -14.259 -30.672 1.00 25.51 89 PRO A CA 1
ATOM 642 C C . PRO A 1 90 ? 43.828 -15.765 -30.784 1.00 28.98 89 PRO A C 1
ATOM 643 O O . PRO A 1 90 ? 43.801 -16.302 -31.895 1.00 24.30 89 PRO A O 1
ATOM 647 N N . LEU A 1 91 ? 43.772 -16.404 -29.620 1.00 22.26 90 LEU A N 1
ATOM 648 C CA . LEU A 1 91 ? 43.444 -17.810 -29.493 1.00 21.37 90 LEU A CA 1
ATOM 649 C C . LEU A 1 91 ? 42.053 -17.907 -28.884 1.00 24.65 90 LEU A C 1
ATOM 650 O O . LEU A 1 91 ? 41.834 -17.445 -27.748 1.00 23.42 90 LEU A O 1
ATOM 655 N N . VAL A 1 92 ? 41.130 -18.507 -29.635 1.00 22.28 91 VAL A N 1
ATOM 656 C CA . VAL A 1 92 ? 39.724 -18.584 -29.271 1.00 20.77 91 VAL A CA 1
ATOM 657 C C . VAL A 1 92 ? 39.433 -19.998 -28.797 1.00 22.55 91 VAL A C 1
ATOM 658 O O . VAL A 1 92 ? 39.661 -20.945 -29.552 1.00 23.37 91 VAL A O 1
ATOM 662 N N . ARG A 1 93 ? 38.908 -20.153 -27.575 1.00 22.83 92 ARG A N 1
ATOM 663 C CA . ARG A 1 93 ? 38.568 -21.498 -27.074 1.00 21.66 92 ARG A CA 1
ATOM 664 C C . ARG A 1 93 ? 37.133 -21.860 -27.448 1.00 22.75 92 ARG A C 1
ATOM 665 O O . ARG A 1 93 ? 36.333 -21.004 -27.801 1.00 21.69 92 ARG A O 1
ATOM 673 N N . PHE A 1 94 ? 36.791 -23.143 -27.357 1.00 22.33 93 PHE A N 1
ATOM 674 C CA . PHE A 1 94 ? 35.432 -23.597 -27.662 1.00 22.70 93 PHE A CA 1
ATOM 675 C C . PHE A 1 94 ? 34.537 -23.492 -26.433 1.00 25.79 93 PHE A C 1
ATOM 676 O O . PHE A 1 94 ? 34.834 -24.049 -25.382 1.00 22.22 93 PHE A O 1
ATOM 684 N N . VAL A 1 95 ? 33.471 -22.709 -26.574 1.00 21.43 94 VAL A N 1
ATOM 685 C CA . VAL A 1 95 ? 32.446 -22.567 -25.561 1.00 23.81 94 VAL A CA 1
ATOM 686 C C . VAL A 1 95 ? 31.140 -22.724 -26.325 1.00 23.56 94 VAL A C 1
ATOM 687 O O . VAL A 1 95 ? 30.928 -22.019 -27.303 1.00 24.66 94 VAL A O 1
ATOM 691 N N . ASP A 1 96 ? 30.263 -23.636 -25.907 1.00 21.18 95 ASP A N 1
ATOM 692 C CA . ASP A 1 96 ? 29.051 -23.906 -26.665 1.00 23.86 95 ASP A CA 1
ATOM 693 C C . ASP A 1 96 ? 28.096 -24.688 -25.787 1.00 21.95 95 ASP A C 1
ATOM 694 O O . ASP A 1 96 ? 28.534 -25.500 -24.969 1.00 20.37 95 ASP A O 1
ATOM 699 N N . ARG A 1 97 ? 26.794 -24.462 -25.992 1.00 19.93 96 ARG A N 1
ATOM 700 C CA . ARG A 1 97 ? 25.774 -25.193 -25.241 1.00 22.49 96 ARG A CA 1
ATOM 701 C C . ARG A 1 97 ? 25.956 -26.694 -25.328 1.00 22.01 96 ARG A C 1
ATOM 702 O O . ARG A 1 97 ? 25.693 -27.397 -24.361 1.00 21.76 96 ARG A O 1
ATOM 705 N N . THR A 1 98 ? 26.400 -27.204 -26.479 1.00 22.08 97 THR A N 1
ATOM 706 C CA . THR A 1 98 ? 26.575 -28.668 -26.627 1.00 21.19 97 THR A CA 1
ATOM 707 C C . THR A 1 98 ? 27.671 -29.201 -25.706 1.00 21.38 97 THR A C 1
ATOM 708 O O . THR A 1 98 ? 27.519 -30.261 -25.073 1.00 23.80 97 THR A O 1
ATOM 712 N N . LEU A 1 99 ? 28.760 -28.442 -25.574 1.00 19.91 98 LEU A N 1
ATOM 713 C CA . LEU A 1 99 ? 29.860 -28.892 -24.712 1.00 18.70 98 LEU A CA 1
ATOM 714 C C . LEU A 1 99 ? 29.450 -28.839 -23.239 1.00 20.62 98 LEU A C 1
ATOM 715 O O . LEU A 1 99 ? 29.642 -29.787 -22.456 1.00 19.92 98 LEU A O 1
ATOM 720 N N . THR A 1 100 ? 28.820 -27.735 -22.864 1.00 19.82 99 THR A N 1
ATOM 721 C CA . THR A 1 100 ? 28.389 -27.540 -21.495 1.00 17.10 99 THR A CA 1
ATOM 722 C C . THR A 1 100 ? 27.397 -28.590 -21.054 1.00 19.16 99 THR A C 1
ATOM 723 O O . THR A 1 100 ? 27.510 -29.142 -19.944 1.00 21.33 99 THR A O 1
ATOM 727 N N . THR A 1 101 ? 26.410 -28.860 -21.904 1.00 18.48 100 THR A N 1
ATOM 728 C CA . THR A 1 101 ? 25.357 -29.808 -21.526 1.00 18.48 100 THR A CA 1
ATOM 729 C C . THR A 1 101 ? 25.925 -31.222 -21.365 1.00 20.35 100 THR A C 1
ATOM 730 O O . THR A 1 101 ? 25.512 -31.972 -20.473 1.00 19.59 100 THR A O 1
ATOM 734 N N . ARG A 1 102 ? 26.910 -31.549 -22.187 1.00 19.47 101 ARG A N 1
ATOM 735 C CA . ARG A 1 102 ? 27.583 -32.854 -22.129 1.00 19.54 101 ARG A CA 1
ATOM 736 C C . ARG A 1 102 ? 28.387 -33.022 -20.841 1.00 18.84 101 ARG A C 1
ATOM 737 O O . ARG A 1 102 ? 28.333 -34.087 -20.189 1.00 19.07 101 ARG A O 1
ATOM 745 N N . MET A 1 103 ? 29.131 -31.981 -20.454 1.00 18.00 102 MET A N 1
ATOM 746 C CA . MET A 1 103 ? 29.876 -32.051 -19.196 1.00 19.50 102 MET A CA 1
ATOM 747 C C . MET A 1 103 ? 28.923 -32.263 -18.021 1.00 18.64 102 MET A C 1
ATOM 748 O O . MET A 1 103 ? 29.185 -33.098 -17.143 1.00 19.14 102 MET A O 1
ATOM 753 N N . SER A 1 104 ? 27.817 -31.518 -18.003 1.00 18.24 103 SER A N 1
ATOM 754 C CA . SER A 1 104 ? 26.885 -31.639 -16.911 1.00 17.94 103 SER A CA 1
ATOM 755 C C . SER A 1 104 ? 26.267 -33.015 -16.819 1.00 19.59 103 SER A C 1
ATOM 756 O O . SER A 1 104 ? 26.034 -33.505 -15.718 1.00 18.82 103 SER A O 1
ATOM 759 N N . GLU A 1 105 ? 26.043 -33.660 -17.960 1.00 18.28 104 GLU A N 1
ATOM 760 C CA . GLU A 1 105 ? 25.626 -35.065 -17.960 1.00 17.44 104 GLU A CA 1
ATOM 761 C C . GLU A 1 105 ? 26.627 -35.940 -17.227 1.00 19.67 104 GLU A C 1
ATOM 762 O O . GLU A 1 105 ? 26.263 -36.768 -16.403 1.00 18.37 104 GLU A O 1
ATOM 768 N N . TRP A 1 106 ? 27.899 -35.784 -17.566 1.00 18.48 105 TRP A N 1
ATOM 769 C CA . TRP A 1 106 ? 28.922 -36.645 -16.986 1.00 18.48 105 TRP A CA 1
ATOM 770 C C . TRP A 1 106 ? 29.058 -36.386 -15.475 1.00 17.25 105 TRP A C 1
ATOM 771 O O . TRP A 1 106 ? 29.154 -37.330 -14.686 1.00 17.20 105 TRP A O 1
ATOM 782 N N . VAL A 1 107 ? 29.054 -35.120 -15.074 1.00 18.07 106 VAL A N 1
ATOM 783 C CA . VAL A 1 107 ? 29.172 -34.765 -13.656 1.00 18.26 106 VAL A CA 1
ATOM 784 C C . VAL A 1 107 ? 27.972 -35.318 -12.873 1.00 19.83 106 VAL A C 1
ATOM 785 O O . VAL A 1 107 ? 28.134 -35.927 -11.826 1.00 18.18 106 VAL A O 1
ATOM 789 N N . MET A 1 108 ? 26.778 -35.111 -13.403 1.00 16.90 107 MET A N 1
ATOM 790 C CA . MET A 1 108 ? 25.566 -35.638 -12.767 1.00 16.62 107 MET A CA 1
ATOM 791 C C . MET A 1 108 ? 25.656 -37.147 -12.649 1.00 18.79 107 MET A C 1
ATOM 792 O O . MET A 1 108 ? 25.322 -37.709 -11.594 1.00 18.14 107 MET A O 1
ATOM 797 N N . MET A 1 109 ? 26.104 -37.818 -13.712 1.00 17.17 108 MET A N 1
ATOM 798 C CA . MET A 1 109 ? 26.212 -39.284 -13.654 1.00 18.05 108 MET A CA 1
ATOM 799 C C . MET A 1 109 ? 27.145 -39.723 -12.531 1.00 17.83 108 MET A C 1
ATOM 800 O O . MET A 1 109 ? 26.823 -40.651 -11.784 1.00 17.52 108 MET A O 1
ATOM 805 N N . GLN A 1 110 ? 28.301 -39.066 -12.405 1.00 17.97 109 GLN A N 1
ATOM 806 C CA . GLN A 1 110 ? 29.238 -39.487 -11.356 1.00 16.35 109 GLN A CA 1
ATOM 807 C C . GLN A 1 110 ? 28.651 -39.243 -9.975 1.00 17.13 109 GLN A C 1
ATOM 808 O O . GLN A 1 110 ? 28.781 -40.075 -9.076 1.00 18.37 109 GLN A O 1
ATOM 814 N N . CYS A 1 111 ? 28.052 -38.072 -9.775 1.00 16.87 110 CYS A N 1
ATOM 815 C CA . CYS A 1 111 ? 27.483 -37.786 -8.448 1.00 18.16 110 CYS A CA 1
ATOM 816 C C . CYS A 1 111 ? 26.377 -38.809 -8.098 1.00 19.01 110 CYS A C 1
ATOM 817 O O . CYS A 1 111 ? 26.265 -39.219 -6.945 1.00 18.40 110 CYS A O 1
ATOM 820 N N . LEU A 1 112 ? 25.556 -39.206 -9.073 1.00 17.22 111 LEU A N 1
ATOM 821 C CA . LEU A 1 112 ? 24.538 -40.216 -8.823 1.00 17.29 111 LEU A CA 1
ATOM 822 C C . LEU A 1 112 ? 25.110 -41.606 -8.600 1.00 19.32 111 LEU A C 1
ATOM 823 O O . LEU A 1 112 ? 24.652 -42.325 -7.673 1.00 19.40 111 LEU A O 1
ATOM 828 N N . LEU A 1 113 ? 26.114 -41.984 -9.384 1.00 18.66 112 LEU A N 1
ATOM 829 C CA . LEU A 1 113 ? 26.767 -43.298 -9.210 1.00 18.59 112 LEU A CA 1
ATOM 830 C C . LEU A 1 113 ? 27.323 -43.432 -7.800 1.00 19.36 112 LEU A C 1
ATOM 831 O O . LEU A 1 113 ? 27.170 -44.475 -7.160 1.00 19.48 112 LEU A O 1
ATOM 836 N N . HIS A 1 114 ? 27.981 -42.385 -7.308 1.00 18.68 113 HIS A N 1
ATOM 837 C CA . HIS A 1 114 ? 28.514 -42.416 -5.942 1.00 18.81 113 HIS A CA 1
ATOM 838 C C . HIS A 1 114 ? 27.417 -42.325 -4.874 1.00 20.21 113 HIS A C 1
ATOM 839 O O . HIS A 1 114 ? 27.402 -43.116 -3.927 1.00 20.75 113 HIS A O 1
ATOM 846 N N . LEU A 1 115 ? 26.457 -41.424 -5.053 1.00 17.06 114 LEU A N 1
ATOM 847 C CA . LEU A 1 115 ? 25.350 -41.290 -4.099 1.00 16.85 114 LEU A CA 1
ATOM 848 C C . LEU A 1 115 ? 24.594 -42.589 -3.946 1.00 20.33 114 LEU A C 1
ATOM 849 O O . LEU A 1 115 ? 24.292 -43.024 -2.834 1.00 19.36 114 LEU A O 1
ATOM 854 N N . ARG A 1 116 ? 24.264 -43.183 -5.081 1.00 17.53 115 ARG A N 1
ATOM 855 C CA . ARG A 1 116 ? 23.393 -44.355 -5.110 1.00 17.58 115 ARG A CA 1
ATOM 856 C C . ARG A 1 116 ? 24.152 -45.695 -4.999 1.00 20.05 115 ARG A C 1
ATOM 857 O O . ARG A 1 116 ? 23.590 -46.754 -5.210 1.00 18.79 115 ARG A O 1
ATOM 865 N N . GLN A 1 117 ? 25.405 -45.635 -4.590 1.00 18.47 116 GLN A N 1
ATOM 866 C CA . GLN A 1 117 ? 26.176 -46.818 -4.168 1.00 18.87 116 GLN A CA 1
ATOM 867 C C . GLN A 1 117 ? 26.192 -47.861 -5.276 1.00 20.47 116 GLN A C 1
ATOM 868 O O . GLN A 1 117 ? 26.064 -49.067 -5.056 1.00 20.29 116 GLN A O 1
ATOM 874 N N . HIS A 1 118 ? 26.403 -47.372 -6.492 1.00 18.71 117 HIS A N 1
ATOM 875 C CA . HIS A 1 118 ? 26.326 -48.237 -7.666 1.00 17.37 117 HIS A CA 1
ATOM 876 C C . HIS A 1 118 ? 27.317 -49.377 -7.609 1.00 19.20 117 HIS A C 1
ATOM 877 O O . HIS A 1 118 ? 26.950 -50.522 -7.902 1.00 19.56 117 HIS A O 1
ATOM 884 N N . ARG A 1 119 ? 28.562 -49.097 -7.210 1.00 20.00 118 ARG A N 1
ATOM 885 C CA . ARG A 1 119 ? 29.549 -50.183 -7.136 1.00 21.23 118 ARG A CA 1
ATOM 886 C C . ARG A 1 119 ? 29.198 -51.256 -6.090 1.00 19.70 118 ARG A C 1
ATOM 887 O O . ARG A 1 119 ? 29.369 -52.447 -6.356 1.00 20.74 118 ARG A O 1
ATOM 895 N N . ALA A 1 120 ? 28.658 -50.848 -4.953 1.00 20.00 119 ALA A N 1
ATOM 896 C CA . ALA A 1 120 ? 28.166 -51.806 -3.954 1.00 21.14 119 ALA A CA 1
ATOM 897 C C . ALA A 1 120 ? 27.065 -52.700 -4.495 1.00 18.96 119 ALA A C 1
ATOM 898 O O . ALA A 1 120 ? 27.100 -53.910 -4.308 1.00 20.70 119 ALA A O 1
ATOM 900 N N . TYR A 1 121 ? 26.089 -52.102 -5.186 1.00 19.96 120 TYR A N 1
ATOM 901 C CA . TYR A 1 121 ? 25.006 -52.871 -5.772 1.00 19.26 120 TYR A CA 1
ATOM 902 C C . TYR A 1 121 ? 25.489 -53.760 -6.908 1.00 20.11 120 TYR A C 1
ATOM 903 O O . TYR A 1 121 ? 24.999 -54.867 -7.069 1.00 20.51 120 TYR A O 1
ATOM 912 N N . GLU A 1 122 ? 26.504 -53.306 -7.659 1.00 18.74 121 GLU A N 1
ATOM 913 C CA . GLU A 1 122 ? 27.094 -54.174 -8.690 1.00 21.50 121 GLU A CA 1
ATOM 914 C C . GLU A 1 122 ? 27.851 -55.346 -8.075 1.00 21.62 121 GLU A C 1
ATOM 915 O O . GLU A 1 122 ? 27.793 -56.458 -8.608 1.00 23.61 121 GLU A O 1
ATOM 921 N N . ALA A 1 123 ? 28.531 -55.111 -6.953 1.00 21.49 122 ALA A N 1
ATOM 922 C CA . ALA A 1 123 ? 29.247 -56.196 -6.255 1.00 20.61 122 ALA A CA 1
ATOM 923 C C . ALA A 1 123 ? 28.250 -57.227 -5.718 1.00 23.79 122 ALA A C 1
ATOM 924 O O . ALA A 1 123 ? 28.469 -58.439 -5.801 1.00 23.25 122 ALA A O 1
ATOM 926 N N . LEU A 1 124 ? 27.136 -56.738 -5.199 1.00 20.27 123 LEU A N 1
ATOM 927 C CA . LEU A 1 124 ? 26.047 -57.630 -4.755 1.00 22.12 123 LEU A CA 1
ATOM 928 C C . LEU A 1 124 ? 25.481 -58.427 -5.927 1.00 21.23 123 LEU A C 1
ATOM 929 O O . LEU A 1 124 ? 25.325 -59.659 -5.836 1.00 22.07 123 LEU A O 1
ATOM 934 N N . ALA A 1 125 ? 25.249 -57.755 -7.051 1.00 20.43 124 ALA A N 1
ATOM 935 C CA . ALA A 1 125 ? 24.735 -58.434 -8.233 1.00 22.25 124 ALA A CA 1
ATOM 936 C C . ALA A 1 125 ? 25.692 -59.528 -8.737 1.00 21.51 124 ALA A C 1
ATOM 937 O O . ALA A 1 125 ? 25.246 -60.605 -9.134 1.00 23.09 124 ALA A O 1
ATOM 939 N N . LYS A 1 126 ? 26.998 -59.270 -8.692 1.00 24.45 125 LYS A N 1
ATOM 940 C CA . LYS A 1 126 ? 27.993 -60.268 -9.079 1.00 27.96 125 LYS A CA 1
ATOM 941 C C . LYS A 1 126 ? 27.880 -61.548 -8.232 1.00 30.28 125 LYS A C 1
ATOM 942 O O . LYS A 1 126 ? 28.114 -62.638 -8.726 1.00 29.03 125 LYS A O 1
ATOM 948 N N . LYS A 1 127 ? 27.502 -61.406 -6.964 1.00 23.53 126 LYS A N 1
ATOM 949 C CA . LYS A 1 127 ? 27.285 -62.538 -6.063 1.00 27.01 126 LYS A CA 1
ATOM 950 C C . LYS A 1 127 ? 25.871 -63.105 -6.143 1.00 25.34 126 LYS A C 1
ATOM 951 O O . LYS A 1 127 ? 25.552 -64.031 -5.414 1.00 27.81 126 LYS A O 1
ATOM 956 N N . HIS A 1 128 ? 25.036 -62.542 -7.010 1.00 23.37 127 HIS A N 1
ATOM 957 C CA . HIS A 1 128 ? 23.615 -62.869 -7.119 1.00 24.52 127 HIS A CA 1
ATOM 958 C C . HIS A 1 128 ? 22.884 -62.693 -5.772 1.00 24.96 127 HIS A C 1
ATOM 959 O O . HIS A 1 128 ? 22.044 -63.515 -5.386 1.00 24.58 127 HIS A O 1
ATOM 966 N N . GLU A 1 129 ? 23.246 -61.629 -5.057 1.00 22.35 128 GLU A N 1
ATOM 967 C CA . GLU A 1 129 ? 22.783 -61.359 -3.720 1.00 23.00 128 GLU A CA 1
ATOM 968 C C . GLU A 1 129 ? 21.852 -60.157 -3.740 1.00 25.74 128 GLU A C 1
ATOM 969 O O . GLU A 1 129 ? 22.247 -59.099 -4.165 1.00 23.45 128 GLU A O 1
ATOM 975 N N . TRP A 1 130 ? 20.604 -60.371 -3.310 1.00 22.26 129 TRP A N 1
ATOM 976 C CA . TRP A 1 130 ? 19.630 -59.286 -3.173 1.00 22.72 129 TRP A CA 1
ATOM 977 C C . TRP A 1 130 ? 19.790 -58.701 -1.784 1.00 22.92 129 TRP A C 1
ATOM 978 O O . TRP A 1 130 ? 19.520 -59.370 -0.786 1.00 22.13 129 TRP A O 1
ATOM 989 N N . ARG A 1 131 ? 20.206 -57.445 -1.712 1.00 20.83 130 ARG A N 1
ATOM 990 C CA . ARG A 1 131 ? 20.342 -56.768 -0.442 1.00 23.62 130 ARG A CA 1
ATOM 991 C C . ARG A 1 131 ? 20.141 -55.285 -0.588 1.00 22.83 130 ARG A C 1
ATOM 992 O O . ARG A 1 131 ? 20.943 -54.614 -1.206 1.00 22.72 130 ARG A O 1
ATOM 1000 N N . ASP A 1 132 ? 19.138 -54.760 0.112 1.00 22.41 131 ASP A N 1
ATOM 1001 C CA A ASP A 1 132 ? 18.877 -53.321 0.155 0.50 21.60 131 ASP A CA 1
ATOM 1002 C CA B ASP A 1 132 ? 18.914 -53.319 0.107 0.50 22.33 131 ASP A CA 1
ATOM 1003 C C . ASP A 1 132 ? 19.842 -52.660 1.117 1.00 20.69 131 ASP A C 1
ATOM 1004 O O . ASP A 1 132 ? 20.048 -53.175 2.216 1.00 24.73 131 ASP A O 1
ATOM 1013 N N . LEU A 1 133 ? 20.420 -51.527 0.720 1.00 20.69 132 LEU A N 1
ATOM 1014 C CA . LEU A 1 133 ? 21.338 -50.783 1.568 1.00 20.49 132 LEU A CA 1
ATOM 1015 C C . LEU A 1 133 ? 20.678 -49.507 2.048 1.00 25.78 132 LEU A C 1
ATOM 1016 O O . LEU A 1 133 ? 19.888 -48.890 1.339 1.00 23.35 132 LEU A O 1
ATOM 1021 N N . SER A 1 134 ? 21.044 -49.084 3.246 1.00 23.03 133 SER A N 1
ATOM 1022 C CA A SER A 1 134 ? 20.585 -47.793 3.736 0.50 20.67 133 SER A CA 1
ATOM 1023 C CA B SER A 1 134 ? 20.617 -47.790 3.755 0.50 21.70 133 SER A CA 1
ATOM 1024 C C . SER A 1 134 ? 21.076 -46.715 2.774 1.00 22.61 133 SER A C 1
ATOM 1025 O O . SER A 1 134 ? 22.222 -46.743 2.324 1.00 24.29 133 SER A O 1
ATOM 1030 N N . GLN A 1 135 ? 20.203 -45.754 2.462 1.00 22.41 134 GLN A N 1
ATOM 1031 C CA . GLN A 1 135 ? 20.446 -44.859 1.337 1.00 21.48 134 GLN A CA 1
ATOM 1032 C C . GLN A 1 135 ? 20.141 -43.391 1.637 1.00 22.74 134 GLN A C 1
ATOM 1033 O O . GLN A 1 135 ? 18.990 -43.026 1.897 1.00 21.43 134 GLN A O 1
ATOM 1039 N N . PRO A 1 136 ? 21.160 -42.538 1.600 1.00 20.79 135 PRO A N 1
ATOM 1040 C CA . PRO A 1 136 ? 20.898 -41.101 1.713 1.00 21.14 135 PRO A CA 1
ATOM 1041 C C . PRO A 1 136 ? 20.239 -40.533 0.465 1.00 21.54 135 PRO A C 1
ATOM 1042 O O . PRO A 1 136 ? 20.312 -41.129 -0.616 1.00 21.49 135 PRO A O 1
ATOM 1046 N N . GLU A 1 137 ? 19.578 -39.402 0.616 1.00 21.06 136 GLU A N 1
ATOM 1047 C CA . GLU A 1 137 ? 19.079 -38.677 -0.538 1.00 22.26 136 GLU A CA 1
ATOM 1048 C C . GLU A 1 137 ? 20.148 -37.658 -0.944 1.00 21.82 136 GLU A C 1
ATOM 1049 O O . GLU A 1 137 ? 21.095 -37.365 -0.176 1.00 20.45 136 GLU A O 1
ATOM 1055 N N . ALA A 1 138 ? 20.000 -37.096 -2.138 1.00 20.00 137 ALA A N 1
ATOM 1056 C CA . ALA A 1 138 ? 20.984 -36.122 -2.621 1.00 19.53 137 ALA A CA 1
ATOM 1057 C C . ALA A 1 138 ? 21.219 -34.954 -1.673 1.00 21.05 137 ALA A C 1
ATOM 1058 O O . ALA A 1 138 ? 22.355 -34.502 -1.490 1.00 21.16 137 ALA A O 1
ATOM 1060 N N . ALA A 1 139 ? 20.144 -34.478 -1.037 1.00 20.42 138 ALA A N 1
ATOM 1061 C CA . ALA A 1 139 ? 20.231 -33.343 -0.118 1.00 21.35 138 ALA A CA 1
ATOM 1062 C C . ALA A 1 139 ? 21.119 -33.601 1.111 1.00 25.08 138 ALA A C 1
ATOM 1063 O O . ALA A 1 139 ? 21.566 -32.665 1.767 1.00 25.64 138 ALA A O 1
ATOM 1065 N N . ASP A 1 140 ? 21.396 -34.861 1.398 1.00 20.49 139 ASP A N 1
ATOM 1066 C CA . ASP A 1 140 ? 22.313 -35.271 2.485 1.00 20.31 139 ASP A CA 1
ATOM 1067 C C . ASP A 1 140 ? 23.797 -35.137 2.119 1.00 23.85 139 ASP A C 1
ATOM 1068 O O . ASP A 1 140 ? 24.652 -35.313 2.989 1.00 22.73 139 ASP A O 1
ATOM 1073 N N . VAL A 1 141 ? 24.093 -34.853 0.850 1.00 23.07 140 VAL A N 1
ATOM 1074 C CA . VAL A 1 141 ? 25.466 -34.777 0.310 1.00 21.25 140 VAL A CA 1
ATOM 1075 C C . VAL A 1 141 ? 25.739 -33.363 -0.176 1.00 22.95 140 VAL A C 1
ATOM 1076 O O . VAL A 1 141 ? 24.935 -32.769 -0.904 1.00 22.53 140 VAL A O 1
ATOM 1080 N N . THR A 1 142 ? 26.896 -32.841 0.217 1.00 22.00 141 THR A N 1
ATOM 1081 C CA . THR A 1 142 ? 27.377 -31.569 -0.317 1.00 20.20 141 THR A CA 1
ATOM 1082 C C . THR A 1 142 ? 28.387 -31.847 -1.421 1.00 20.31 141 THR A C 1
ATOM 1083 O O . THR A 1 142 ? 29.432 -32.487 -1.187 1.00 20.48 141 THR A O 1
ATOM 1087 N N . VAL A 1 143 ? 28.053 -31.398 -2.620 1.00 19.75 142 VAL A N 1
ATOM 1088 C CA . VAL A 1 143 ? 28.979 -31.438 -3.766 1.00 18.60 142 VAL A CA 1
ATOM 1089 C C . VAL A 1 143 ? 29.686 -30.101 -3.812 1.00 18.97 142 VAL A C 1
ATOM 1090 O O . VAL A 1 143 ? 29.040 -29.040 -3.829 1.00 19.66 142 VAL A O 1
ATOM 1094 N N . GLY A 1 144 ? 31.005 -30.148 -3.827 1.00 19.24 143 GLY A N 1
ATOM 1095 C CA . GLY A 1 144 ? 31.811 -28.939 -3.884 1.00 20.98 143 GLY A CA 1
ATOM 1096 C C . GLY A 1 144 ? 32.543 -28.923 -5.207 1.00 21.40 143 GLY A C 1
ATOM 1097 O O . GLY A 1 144 ? 33.284 -29.854 -5.490 1.00 21.02 143 GLY A O 1
ATOM 1098 N N . ILE A 1 145 ? 32.348 -27.873 -6.002 1.00 19.66 144 ILE A N 1
ATOM 1099 C CA . ILE A 1 145 ? 32.951 -27.788 -7.326 1.00 18.52 144 ILE A CA 1
ATOM 1100 C C . ILE A 1 145 ? 34.066 -26.768 -7.321 1.00 20.63 144 ILE A C 1
ATOM 1101 O O . ILE A 1 145 ? 33.839 -25.606 -6.965 1.00 20.36 144 ILE A O 1
ATOM 1106 N N . MET A 1 146 ? 35.282 -27.223 -7.663 1.00 19.93 145 MET A N 1
ATOM 1107 C CA . MET A 1 146 ? 36.428 -26.338 -7.868 1.00 20.19 145 MET A CA 1
ATOM 1108 C C . MET A 1 146 ? 36.494 -25.973 -9.355 1.00 23.25 145 MET A C 1
ATOM 1109 O O . MET A 1 146 ? 36.721 -26.837 -10.209 1.00 21.11 145 MET A O 1
ATOM 1114 N N . GLY A 1 147 ? 36.311 -24.674 -9.630 1.00 21.81 146 GLY A N 1
ATOM 1115 C CA . GLY A 1 147 ? 36.174 -24.128 -10.984 1.00 22.89 146 GLY A CA 1
ATOM 1116 C C . GLY A 1 147 ? 34.740 -23.731 -11.233 1.00 22.69 146 GLY A C 1
ATOM 1117 O O . GLY A 1 147 ? 33.887 -24.596 -11.404 1.00 26.10 146 GLY A O 1
ATOM 1118 N N . MET A 1 148 ? 34.465 -22.434 -11.215 1.00 21.51 147 MET A N 1
ATOM 1119 C CA A MET A 1 148 ? 33.114 -21.866 -11.324 0.50 23.52 147 MET A CA 1
ATOM 1120 C CA B MET A 1 148 ? 33.081 -21.946 -11.369 0.50 22.04 147 MET A CA 1
ATOM 1121 C C . MET A 1 148 ? 32.977 -21.087 -12.625 1.00 23.40 147 MET A C 1
ATOM 1122 O O . MET A 1 148 ? 32.487 -19.953 -12.634 1.00 23.93 147 MET A O 1
ATOM 1131 N N . GLY A 1 149 ? 33.432 -21.684 -13.713 1.00 22.62 148 GLY A N 1
ATOM 1132 C CA . GLY A 1 149 ? 33.357 -21.069 -15.011 1.00 24.87 148 GLY A CA 1
ATOM 1133 C C . GLY A 1 149 ? 32.153 -21.571 -15.776 1.00 23.57 148 GLY A C 1
ATOM 1134 O O . GLY A 1 149 ? 31.120 -21.925 -15.188 1.00 20.86 148 GLY A O 1
ATOM 1135 N N . VAL A 1 150 ? 32.287 -21.636 -17.094 1.00 20.28 149 VAL A N 1
ATOM 1136 C CA . VAL A 1 150 ? 31.173 -22.083 -17.932 1.00 21.58 149 VAL A CA 1
ATOM 1137 C C . VAL A 1 150 ? 30.689 -23.461 -17.477 1.00 22.33 149 VAL A C 1
ATOM 1138 O O . VAL A 1 150 ? 29.483 -23.677 -17.248 1.00 22.65 149 VAL A O 1
ATOM 1142 N N . LEU A 1 151 ? 31.625 -24.392 -17.303 1.00 19.03 150 LEU A N 1
ATOM 1143 C CA . LEU A 1 151 ? 31.247 -25.779 -16.987 1.00 20.35 150 LEU A CA 1
ATOM 1144 C C . LEU A 1 151 ? 30.844 -25.932 -15.528 1.00 19.76 150 LEU A C 1
ATOM 1145 O O . LEU A 1 151 ? 29.803 -26.533 -15.218 1.00 20.98 150 LEU A O 1
ATOM 1150 N N . GLY A 1 152 ? 31.634 -25.363 -14.625 1.00 19.34 151 GLY A N 1
ATOM 1151 C CA . GLY A 1 152 ? 31.323 -25.437 -13.201 1.00 22.51 151 GLY A CA 1
ATOM 1152 C C . GLY A 1 152 ? 29.971 -24.851 -12.835 1.00 21.37 151 GLY A C 1
ATOM 1153 O O . GLY A 1 152 ? 29.211 -25.439 -12.048 1.00 20.76 151 GLY A O 1
ATOM 1154 N N . GLN A 1 153 ? 29.640 -23.711 -13.427 1.00 20.94 152 GLN A N 1
ATOM 1155 C CA . GLN A 1 153 ? 28.339 -23.092 -13.106 1.00 22.17 152 GLN A CA 1
ATOM 1156 C C . GLN A 1 153 ? 27.148 -23.931 -13.574 1.00 24.16 152 GLN A C 1
ATOM 1157 O O . GLN A 1 153 ? 26.159 -24.092 -12.849 1.00 22.24 152 GLN A O 1
ATOM 1163 N N . ASP A 1 154 ? 27.222 -24.452 -14.789 1.00 21.47 153 ASP A N 1
ATOM 1164 C CA . ASP A 1 154 ? 26.132 -25.248 -15.314 1.00 21.64 153 ASP A CA 1
ATOM 1165 C C . ASP A 1 154 ? 25.963 -26.520 -14.498 1.00 21.62 153 ASP A C 1
ATOM 1166 O O . ASP A 1 154 ? 24.830 -26.893 -14.171 1.00 20.99 153 ASP A O 1
ATOM 1171 N N . ALA A 1 155 ? 27.073 -27.196 -14.176 1.00 19.55 154 ALA A N 1
ATOM 1172 C CA . ALA A 1 155 ? 27.010 -28.405 -13.369 1.00 20.74 154 ALA A CA 1
ATOM 1173 C C . ALA A 1 155 ? 26.430 -28.091 -11.985 1.00 23.76 154 ALA A C 1
ATOM 1174 O O . ALA A 1 155 ? 25.582 -28.844 -11.486 1.00 21.80 154 ALA A O 1
ATOM 1176 N N . ALA A 1 156 ? 26.867 -26.993 -11.371 1.00 19.84 155 ALA A N 1
ATOM 1177 C CA . ALA A 1 156 ? 26.348 -26.621 -10.032 1.00 21.78 155 ALA A CA 1
ATOM 1178 C C . ALA A 1 156 ? 24.826 -26.450 -10.056 1.00 21.17 155 ALA A C 1
ATOM 1179 O O . ALA A 1 156 ? 24.125 -26.951 -9.174 1.00 22.68 155 ALA A O 1
ATOM 1181 N N . ARG A 1 157 ? 24.321 -25.720 -11.057 1.00 22.15 156 ARG A N 1
ATOM 1182 C CA . ARG A 1 157 ? 22.881 -25.443 -11.126 1.00 22.36 156 ARG A CA 1
ATOM 1183 C C . ARG A 1 157 ? 22.104 -26.740 -11.305 1.00 23.37 156 ARG A C 1
ATOM 1184 O O . ARG A 1 157 ? 21.069 -26.964 -10.655 1.00 22.44 156 ARG A O 1
ATOM 1192 N N . LYS A 1 158 ? 22.602 -27.606 -12.196 1.00 20.65 157 LYS A N 1
ATOM 1193 C CA . LYS A 1 158 ? 21.920 -28.871 -12.442 1.00 21.50 157 LYS A CA 1
ATOM 1194 C C . LYS A 1 158 ? 21.941 -29.817 -11.255 1.00 21.89 157 LYS A C 1
ATOM 1195 O O . LYS A 1 158 ? 20.937 -30.452 -10.956 1.00 19.13 157 LYS A O 1
ATOM 1201 N N . LEU A 1 159 ? 23.083 -29.919 -10.583 1.00 20.08 158 LEU A N 1
ATOM 1202 C CA . LEU A 1 159 ? 23.156 -30.732 -9.381 1.00 18.74 158 LEU A CA 1
ATOM 1203 C C . LEU A 1 159 ? 22.194 -30.234 -8.312 1.00 22.54 158 LEU A C 1
ATOM 1204 O O . LEU A 1 159 ? 21.497 -31.038 -7.681 1.00 20.47 158 LEU A O 1
ATOM 1209 N N . ALA A 1 160 ? 22.131 -28.924 -8.125 1.00 19.61 159 ALA A N 1
ATOM 1210 C CA . ALA A 1 160 ? 21.220 -28.343 -7.127 1.00 21.71 159 ALA A CA 1
ATOM 1211 C C . ALA A 1 160 ? 19.767 -28.682 -7.468 1.00 24.29 159 ALA A C 1
ATOM 1212 O O . ALA A 1 160 ? 18.978 -29.033 -6.572 1.00 21.10 159 ALA A O 1
ATOM 1214 N N . ALA A 1 161 ? 19.423 -28.629 -8.755 1.00 21.52 160 ALA A N 1
ATOM 1215 C CA . ALA A 1 161 ? 18.054 -28.935 -9.190 1.00 20.38 160 ALA A CA 1
ATOM 1216 C C . ALA A 1 161 ? 17.665 -30.384 -8.941 1.00 20.98 160 ALA A C 1
ATOM 1217 O O . ALA A 1 161 ? 16.469 -30.688 -8.771 1.00 22.19 160 ALA A O 1
ATOM 1219 N N . MET A 1 162 ? 18.642 -31.271 -8.924 1.00 19.48 161 MET A N 1
ATOM 1220 C CA . MET A 1 162 ? 18.392 -32.684 -8.626 1.00 19.86 161 MET A CA 1
ATOM 1221 C C . MET A 1 162 ? 18.367 -32.993 -7.135 1.00 22.21 161 MET A C 1
ATOM 1222 O O . MET A 1 162 ? 18.067 -34.126 -6.749 1.00 23.01 161 MET A O 1
ATOM 1227 N N . GLY A 1 163 ? 18.694 -32.004 -6.306 1.00 19.65 162 GLY A N 1
ATOM 1228 C CA . GLY A 1 163 ? 18.549 -32.091 -4.853 1.00 22.01 162 GLY A CA 1
ATOM 1229 C C . GLY A 1 163 ? 19.850 -32.026 -4.063 1.00 21.56 162 GLY A C 1
ATOM 1230 O O . GLY A 1 163 ? 19.807 -31.921 -2.842 1.00 22.23 162 GLY A O 1
ATOM 1231 N N . PHE A 1 164 ? 21.017 -32.112 -4.718 1.00 19.01 163 PHE A N 1
ATOM 1232 C CA . PHE A 1 164 ? 22.271 -31.997 -3.986 1.00 19.15 163 PHE A CA 1
ATOM 1233 C C . PHE A 1 164 ? 22.423 -30.629 -3.339 1.00 22.84 163 PHE A C 1
ATOM 1234 O O . PHE A 1 164 ? 21.935 -29.619 -3.849 1.00 21.40 163 PHE A O 1
ATOM 1242 N N . LYS A 1 165 ? 23.093 -30.601 -2.191 1.00 23.36 164 LYS A N 1
ATOM 1243 C CA . LYS A 1 165 ? 23.625 -29.343 -1.676 1.00 23.06 164 LYS A CA 1
ATOM 1244 C C . LYS A 1 165 ? 24.861 -29.057 -2.487 1.00 21.94 164 LYS A C 1
ATOM 1245 O O . LYS A 1 165 ? 25.709 -29.939 -2.639 1.00 23.31 164 LYS A O 1
ATOM 1251 N N . VAL A 1 166 ? 25.009 -27.836 -2.973 1.00 19.94 165 VAL A N 1
ATOM 1252 C CA . VAL A 1 166 ? 26.131 -27.518 -3.855 1.00 19.40 165 VAL A CA 1
ATOM 1253 C C . VAL A 1 166 ? 26.806 -26.258 -3.397 1.00 21.10 165 VAL A C 1
ATOM 1254 O O . VAL A 1 166 ? 26.144 -25.262 -3.112 1.00 23.55 165 VAL A O 1
ATOM 1258 N N . ILE A 1 167 ? 28.127 -26.306 -3.351 1.00 19.83 166 ILE A N 1
ATOM 1259 C CA . ILE A 1 167 ? 28.936 -25.120 -3.127 1.00 20.95 166 ILE A CA 1
ATOM 1260 C C . ILE A 1 167 ? 30.041 -25.073 -4.182 1.00 20.75 166 ILE A C 1
ATOM 1261 O O . ILE A 1 167 ? 30.415 -26.095 -4.736 1.00 20.04 166 ILE A O 1
ATOM 1266 N N . GLY A 1 168 ? 30.597 -23.882 -4.382 1.00 22.63 167 GLY A N 1
ATOM 1267 C CA . GLY A 1 168 ? 31.608 -23.668 -5.422 1.00 23.23 167 GLY A CA 1
ATOM 1268 C C . GLY A 1 168 ? 32.816 -22.897 -4.932 1.00 20.40 167 GLY A C 1
ATOM 1269 O O . GLY A 1 168 ? 32.720 -22.114 -3.989 1.00 24.38 167 GLY A O 1
ATOM 1270 N N . TRP A 1 169 ? 33.940 -23.116 -5.616 1.00 22.43 168 TRP A N 1
ATOM 1271 C CA . TRP A 1 169 ? 35.184 -22.412 -5.318 1.00 21.93 168 TRP A CA 1
ATOM 1272 C C . TRP A 1 169 ? 35.870 -22.008 -6.605 1.00 20.72 168 TRP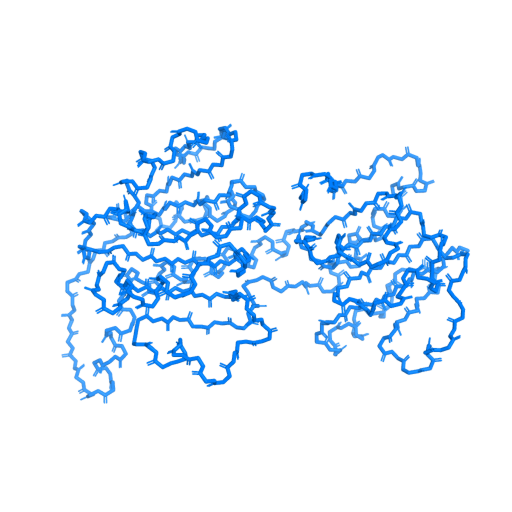 A C 1
ATOM 1273 O O . TRP A 1 169 ? 35.904 -22.767 -7.575 1.00 22.10 168 TRP A O 1
ATOM 1284 N N . SER A 1 170 ? 36.425 -20.795 -6.604 1.00 23.44 169 SER A N 1
ATOM 1285 C CA . SER A 1 170 ? 37.280 -20.345 -7.712 1.00 23.06 169 SER A CA 1
ATOM 1286 C C . SER A 1 170 ? 38.120 -19.206 -7.192 1.00 26.67 169 SER A C 1
ATOM 1287 O O . SER A 1 170 ? 38.023 -18.851 -6.012 1.00 26.87 169 SER A O 1
AT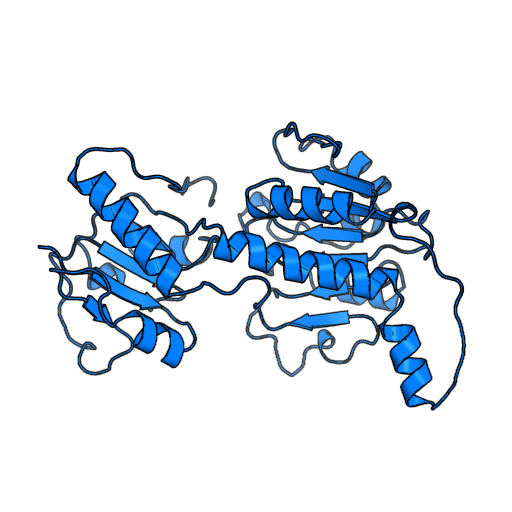OM 1290 N N . ARG A 1 171 ? 38.938 -18.620 -8.051 1.00 33.11 170 ARG A N 1
ATOM 1291 C CA . ARG A 1 171 ? 39.874 -17.594 -7.575 1.00 35.95 170 ARG A CA 1
ATOM 1292 C C . ARG A 1 171 ? 39.133 -16.373 -7.072 1.00 40.56 170 ARG A C 1
ATOM 1293 O O . ARG A 1 171 ? 39.381 -15.901 -5.953 1.00 39.78 170 ARG A O 1
ATOM 1301 N N . SER A 1 172 ? 38.239 -15.851 -7.903 1.00 44.10 171 SER A N 1
ATOM 1302 C CA . SER A 1 172 ? 37.336 -14.785 -7.482 1.00 57.27 171 SER A CA 1
ATOM 1303 C C . SER A 1 172 ? 36.007 -15.415 -7.089 1.00 54.37 171 SER A C 1
ATOM 1304 O O . SER A 1 172 ? 35.664 -16.502 -7.557 1.00 64.96 171 SER A O 1
ATOM 1307 N N . LYS A 1 173 ? 35.264 -14.734 -6.224 1.00 50.93 172 LYS A N 1
ATOM 1308 C CA . LYS A 1 173 ? 33.935 -15.190 -5.797 1.00 79.22 172 LYS A CA 1
ATOM 1309 C C . LYS A 1 173 ? 32.891 -14.902 -6.884 1.00 73.24 172 LYS A C 1
ATOM 1310 O O . LYS A 1 173 ? 32.827 -13.795 -7.402 1.00 59.53 172 LYS A O 1
ATOM 1316 N N . ARG A 1 174 ? 32.080 -15.906 -7.215 1.00 69.30 173 ARG A N 1
ATOM 1317 C CA . ARG A 1 174 ? 31.047 -15.798 -8.251 1.00 69.30 173 ARG A CA 1
ATOM 1318 C C . ARG A 1 174 ? 29.672 -15.772 -7.592 1.00 64.08 173 ARG A C 1
ATOM 1319 O O . ARG A 1 174 ? 29.448 -16.473 -6.611 1.00 89.49 173 ARG A O 1
ATOM 1327 N N . VAL A 1 175 ? 28.749 -14.986 -8.138 1.00 69.54 174 VAL A N 1
ATOM 1328 C CA . VAL A 1 175 ? 27.389 -14.866 -7.598 1.00 64.59 174 VAL A CA 1
ATOM 1329 C C . VAL A 1 175 ? 26.437 -15.779 -8.380 1.00 71.38 174 VAL A C 1
ATOM 1330 O O . VAL A 1 175 ? 26.152 -15.527 -9.543 1.00 77.90 174 VAL A O 1
ATOM 1334 N N . ILE A 1 176 ? 25.958 -16.844 -7.732 1.00 72.35 175 ILE A N 1
ATOM 1335 C CA . ILE A 1 176 ? 25.134 -17.870 -8.379 1.00 72.40 175 ILE A CA 1
ATOM 1336 C C . ILE A 1 176 ? 23.968 -18.228 -7.467 1.00 67.03 175 ILE A C 1
ATOM 1337 O O . ILE A 1 176 ? 24.190 -18.665 -6.338 1.00 69.18 175 ILE A O 1
ATOM 1342 N N . GLU A 1 177 ? 22.739 -18.072 -7.958 1.00 75.15 176 GLU A N 1
ATOM 1343 C CA . GLU A 1 177 ? 21.550 -18.323 -7.143 1.00 81.50 176 GLU A CA 1
ATOM 1344 C C . GLU A 1 177 ? 21.505 -19.801 -6.719 1.00 85.50 176 GLU A C 1
ATOM 1345 O O . GLU A 1 177 ? 21.744 -20.694 -7.541 1.00 74.24 176 GLU A O 1
ATOM 1347 N N . GLY A 1 178 ? 21.250 -20.043 -5.429 1.00 55.06 177 GLY A N 1
ATOM 1348 C CA . GLY A 1 178 ? 21.138 -21.403 -4.884 1.00 60.26 177 GLY A CA 1
ATOM 1349 C C . GLY A 1 178 ? 22.446 -22.155 -4.663 1.00 55.67 177 GLY A C 1
ATOM 1350 O O . GLY A 1 178 ? 22.425 -23.347 -4.304 1.00 55.12 177 GLY A O 1
ATOM 1351 N N . VAL A 1 179 ? 23.576 -21.470 -4.879 1.00 45.33 178 VAL A N 1
ATOM 1352 C CA . VAL A 1 179 ? 24.913 -22.058 -4.755 1.00 39.19 178 VAL A CA 1
ATOM 1353 C C . VAL A 1 179 ? 25.822 -21.067 -4.018 1.00 36.30 178 VAL A C 1
ATOM 1354 O O . VAL A 1 179 ? 26.198 -20.039 -4.567 1.00 39.15 178 VAL A O 1
ATOM 1358 N N . GLU A 1 180 ? 26.189 -21.401 -2.785 1.00 35.10 179 GLU A N 1
ATOM 1359 C CA . GLU A 1 180 ? 27.134 -20.593 -2.037 1.00 31.03 179 GLU A CA 1
ATOM 1360 C C . GLU A 1 180 ? 28.495 -20.775 -2.689 1.00 31.41 179 GLU A C 1
ATOM 1361 O O . GLU A 1 180 ? 28.867 -21.904 -3.027 1.00 27.73 179 GLU A O 1
ATOM 1367 N N . THR A 1 181 ? 29.214 -19.682 -2.878 1.00 28.64 180 THR A N 1
ATOM 1368 C CA . THR A 1 181 ? 30.544 -19.741 -3.459 1.00 26.75 180 THR A CA 1
ATOM 1369 C C . THR A 1 181 ? 31.600 -19.130 -2.557 1.00 27.05 180 THR A C 1
ATOM 1370 O O . THR A 1 181 ? 31.302 -18.285 -1.689 1.00 30.72 180 THR A O 1
ATOM 1374 N N . TYR A 1 182 ? 32.834 -19.567 -2.781 1.00 24.92 181 TYR A N 1
ATOM 1375 C CA . TYR A 1 182 ? 33.999 -19.192 -2.020 1.00 28.17 181 TYR A CA 1
ATOM 1376 C C . TYR A 1 182 ? 35.057 -18.681 -2.974 1.00 26.46 181 TYR A C 1
ATOM 1377 O O . TYR A 1 182 ? 35.160 -19.168 -4.088 1.00 26.98 181 TYR A O 1
ATOM 1386 N N . ASP A 1 183 ? 35.848 -17.698 -2.530 1.00 25.53 182 ASP A N 1
ATOM 1387 C CA . ASP A 1 183 ? 37.016 -17.240 -3.294 1.00 28.59 182 ASP A CA 1
ATOM 1388 C C . ASP A 1 183 ? 38.273 -18.012 -2.888 1.00 29.95 182 ASP A C 1
ATOM 1389 O O . ASP A 1 183 ? 38.190 -18.903 -2.068 1.00 29.77 182 ASP A O 1
ATOM 1394 N N . ALA A 1 184 ? 39.434 -17.647 -3.444 1.00 28.07 183 ALA A N 1
ATOM 1395 C CA . ALA A 1 184 ? 40.660 -18.417 -3.264 1.00 33.50 183 ALA A CA 1
ATOM 1396 C C . ALA A 1 184 ? 40.950 -18.696 -1.794 1.00 26.45 183 ALA A C 1
ATOM 1397 O O . ALA A 1 184 ? 41.163 -19.846 -1.416 1.00 29.24 183 ALA A O 1
ATOM 1399 N N . ALA A 1 185 ? 40.899 -17.650 -0.964 1.00 27.35 184 ALA A N 1
ATOM 1400 C CA . ALA A 1 185 ? 41.227 -17.780 0.473 1.00 28.52 184 ALA A CA 1
ATOM 1401 C C . ALA A 1 185 ? 40.246 -18.662 1.265 1.00 32.68 184 ALA A C 1
ATOM 1402 O O . ALA A 1 185 ? 40.580 -19.144 2.351 1.00 30.27 184 ALA A O 1
ATOM 1404 N N . GLY A 1 186 ? 39.042 -18.851 0.728 1.00 28.14 185 GLY A N 1
ATOM 1405 C CA . GLY A 1 186 ? 38.045 -19.739 1.335 1.00 25.44 185 GLY A CA 1
ATOM 1406 C C . GLY A 1 186 ? 38.220 -21.210 1.049 1.00 27.19 185 GLY A C 1
ATOM 1407 O O . GLY A 1 186 ? 37.347 -22.001 1.411 1.00 26.64 185 GLY A O 1
ATOM 1408 N N . LEU A 1 187 ? 39.316 -21.607 0.408 1.00 25.60 186 LEU A N 1
ATOM 1409 C CA . LEU A 1 187 ? 39.487 -23.021 0.004 1.00 25.00 186 LEU A CA 1
ATOM 1410 C C . LEU A 1 187 ? 39.290 -24.005 1.155 1.00 25.48 186 LEU A C 1
ATOM 1411 O O . LEU A 1 187 ? 38.519 -24.978 1.031 1.00 25.36 186 LEU A O 1
ATOM 1416 N N . ASP A 1 188 ? 39.982 -23.764 2.274 1.00 27.48 187 ASP A N 1
ATOM 1417 C CA . ASP A 1 188 ? 39.899 -24.712 3.393 1.00 26.23 187 ASP A CA 1
ATOM 1418 C C . ASP A 1 188 ? 38.498 -24.854 3.986 1.00 26.93 187 ASP A C 1
ATOM 1419 O O . ASP A 1 188 ? 38.064 -25.978 4.317 1.00 25.96 187 ASP A O 1
ATOM 1424 N N . ALA A 1 189 ? 37.772 -23.744 4.101 1.00 24.68 188 ALA A N 1
ATOM 1425 C CA . ALA A 1 189 ? 36.397 -23.787 4.604 1.00 27.05 188 ALA A CA 1
ATOM 1426 C C . ALA A 1 189 ? 35.505 -24.567 3.632 1.00 23.85 188 ALA A C 1
ATOM 1427 O O . ALA A 1 189 ? 34.672 -25.389 4.041 1.00 26.31 188 ALA A O 1
ATOM 1429 N N . PHE A 1 190 ? 35.692 -24.296 2.342 1.00 24.37 189 PHE A N 1
ATOM 1430 C CA . PHE A 1 190 ? 35.006 -25.015 1.271 1.00 23.89 189 PHE A CA 1
ATOM 1431 C C . PHE A 1 190 ? 35.282 -26.522 1.313 1.00 22.74 189 PHE A C 1
ATOM 1432 O O . PHE A 1 190 ? 34.346 -27.314 1.288 1.00 21.82 189 PHE A O 1
ATOM 1440 N N . LEU A 1 191 ? 36.547 -26.915 1.414 1.00 21.12 190 LEU A N 1
ATOM 1441 C CA . LEU A 1 191 ? 36.904 -28.346 1.452 1.00 22.16 190 LEU A CA 1
ATOM 1442 C C . LEU A 1 191 ? 36.274 -29.049 2.644 1.00 23.02 190 LEU A C 1
ATOM 1443 O O . LEU A 1 191 ? 35.742 -30.150 2.501 1.00 22.03 190 LEU A O 1
ATOM 1448 N N . GLY A 1 192 ? 36.303 -28.410 3.816 1.00 23.25 191 GLY A N 1
ATOM 1449 C CA . GLY A 1 192 ? 35.779 -29.020 5.027 1.00 23.49 191 GLY A CA 1
ATOM 1450 C C . GLY A 1 192 ? 34.286 -29.295 5.007 1.00 23.15 191 GLY A C 1
ATOM 1451 O O . GLY A 1 192 ? 33.805 -30.122 5.775 1.00 24.71 191 GLY A O 1
ATOM 1452 N N . ARG A 1 193 ? 33.557 -28.619 4.119 1.00 23.48 192 ARG A N 1
ATOM 1453 C CA . ARG A 1 193 ? 32.126 -28.856 3.908 1.00 24.44 192 ARG A CA 1
ATOM 1454 C C . ARG A 1 193 ? 31.816 -29.860 2.793 1.00 25.09 192 ARG A C 1
ATOM 1455 O O . ARG A 1 193 ? 30.668 -30.280 2.667 1.00 25.30 192 ARG A O 1
ATOM 1463 N N . THR A 1 194 ? 32.819 -30.256 2.011 1.00 21.13 193 THR A N 1
ATOM 1464 C CA . THR A 1 194 ? 32.591 -30.978 0.781 1.00 18.57 193 THR A CA 1
ATOM 1465 C C . THR A 1 194 ? 32.666 -32.480 0.986 1.00 22.59 193 THR A C 1
ATOM 1466 O O . THR A 1 194 ? 33.663 -32.982 1.460 1.00 21.69 193 THR A O 1
ATOM 1470 N N . ASP A 1 195 ? 31.604 -33.182 0.593 1.00 20.12 194 ASP A N 1
ATOM 1471 C CA . ASP A 1 195 ? 31.581 -34.647 0.558 1.00 19.16 194 ASP A CA 1
ATOM 1472 C C . ASP A 1 195 ? 32.030 -35.225 -0.777 1.00 21.34 194 ASP A C 1
ATOM 1473 O O . ASP A 1 195 ? 32.769 -36.206 -0.814 1.00 21.85 194 ASP A O 1
ATOM 1478 N N . PHE A 1 196 ? 31.510 -34.679 -1.871 1.00 18.69 195 PHE A N 1
ATOM 1479 C CA . PHE A 1 196 ? 31.913 -35.062 -3.230 1.00 19.42 195 PHE A CA 1
ATOM 1480 C C . PHE A 1 196 ? 32.610 -33.858 -3.846 1.00 20.13 195 PHE A C 1
ATOM 1481 O O . PHE A 1 196 ? 31.966 -32.847 -4.116 1.00 19.91 195 PHE A O 1
ATOM 1489 N N . LEU A 1 197 ? 33.915 -33.987 -4.100 1.00 18.15 196 LEU A N 1
ATOM 1490 C CA . LEU A 1 197 ? 34.696 -32.928 -4.725 1.00 19.24 196 LEU A CA 1
ATOM 1491 C C . LEU A 1 197 ? 34.714 -33.123 -6.223 1.00 21.49 196 LEU A C 1
ATOM 1492 O O . LEU A 1 197 ? 35.130 -34.183 -6.689 1.00 19.93 196 LEU A O 1
ATOM 1497 N N . VAL A 1 198 ? 34.316 -32.095 -6.969 1.00 18.76 197 VAL A N 1
ATOM 1498 C CA . VAL A 1 198 ? 34.309 -32.116 -8.433 1.00 18.11 197 VAL A CA 1
ATOM 1499 C C . VAL A 1 198 ? 35.304 -31.091 -8.947 1.00 21.12 197 VAL A C 1
ATOM 1500 O O . VAL A 1 198 ? 35.189 -29.898 -8.645 1.00 20.84 197 VAL A O 1
ATOM 1504 N N . GLY A 1 199 ? 36.265 -31.555 -9.737 1.00 19.44 198 GLY A N 1
ATOM 1505 C CA . GLY A 1 199 ? 37.234 -30.686 -10.387 1.00 20.23 198 GLY A CA 1
ATOM 1506 C C . GLY A 1 199 ? 36.827 -30.316 -11.820 1.00 18.95 198 GLY A C 1
ATOM 1507 O O . GLY A 1 199 ? 36.726 -31.180 -12.689 1.00 18.64 198 GLY A O 1
ATOM 1508 N N . LEU A 1 200 ? 36.627 -29.025 -12.044 1.00 18.34 199 LEU A N 1
ATOM 1509 C CA . LEU A 1 200 ? 36.375 -28.438 -13.363 1.00 19.05 199 LEU A CA 1
ATOM 1510 C C . LEU A 1 200 ? 37.252 -27.198 -13.570 1.00 21.11 199 LEU A C 1
ATOM 1511 O O . LEU A 1 200 ? 36.794 -26.166 -14.034 1.00 20.61 199 LEU A O 1
ATOM 1516 N N . LEU A 1 201 ? 38.518 -27.348 -13.218 1.00 19.04 200 LEU A N 1
ATOM 1517 C CA . LEU A 1 201 ? 39.539 -26.306 -13.394 1.00 19.90 200 LEU A CA 1
ATOM 1518 C C . LEU A 1 201 ? 40.318 -26.556 -14.685 1.00 22.75 200 LEU A C 1
ATOM 1519 O O . LEU A 1 201 ? 40.527 -27.701 -15.079 1.00 21.14 200 LEU A O 1
ATOM 1524 N N . PRO A 1 202 ? 40.790 -25.486 -15.329 1.00 21.18 201 PRO A N 1
ATOM 1525 C CA . PRO A 1 202 ? 41.828 -25.643 -16.359 1.00 20.26 201 PRO A CA 1
ATOM 1526 C C . PRO A 1 202 ? 43.135 -26.115 -15.733 1.00 21.14 201 PRO A C 1
ATOM 1527 O O . PRO A 1 202 ? 43.305 -25.993 -14.513 1.00 21.86 201 PRO A O 1
ATOM 1531 N N . LEU A 1 203 ? 44.009 -26.690 -16.560 1.00 21.83 202 LEU A N 1
ATOM 1532 C CA . LEU A 1 203 ? 45.412 -26.888 -16.189 1.00 22.50 202 LEU A CA 1
ATO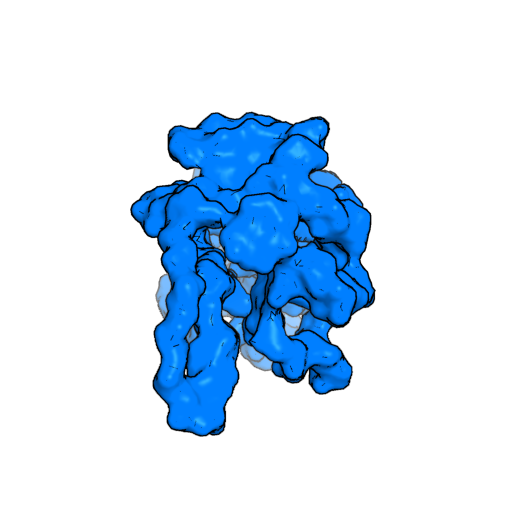M 1533 C C . LEU A 1 203 ? 46.149 -25.614 -16.474 1.00 21.29 202 LEU A C 1
ATOM 1534 O O . LEU A 1 203 ? 46.203 -25.160 -17.625 1.00 22.89 202 LEU A O 1
ATOM 1539 N N . THR A 1 204 ? 46.742 -25.053 -15.428 1.00 22.49 203 THR A N 1
ATOM 1540 C CA . THR A 1 204 ? 47.660 -23.933 -15.551 1.00 17.96 203 THR A CA 1
ATOM 1541 C C . THR A 1 204 ? 48.817 -24.199 -14.603 1.00 21.40 203 THR A C 1
ATOM 1542 O O . THR A 1 204 ? 48.722 -25.083 -13.745 1.00 22.28 203 THR A O 1
ATOM 1546 N N . PRO A 1 205 ? 49.857 -23.374 -14.671 1.00 22.75 204 PRO A N 1
ATOM 1547 C CA . PRO A 1 205 ? 50.909 -23.569 -13.675 1.00 24.88 204 PRO A CA 1
ATOM 1548 C C . PRO A 1 205 ? 50.413 -23.464 -12.235 1.00 30.54 204 PRO A C 1
ATOM 1549 O O . PRO A 1 205 ? 50.882 -24.189 -11.364 1.00 27.19 204 PRO A O 1
ATOM 1553 N N . ASP A 1 206 ? 49.395 -22.651 -12.004 1.00 24.54 205 ASP A N 1
ATOM 1554 C CA . ASP A 1 206 ? 48.846 -22.494 -10.667 1.00 22.27 205 ASP A CA 1
ATOM 1555 C C . ASP A 1 206 ? 47.916 -23.628 -10.237 1.00 27.40 205 ASP A C 1
ATOM 1556 O O . ASP A 1 206 ? 47.663 -23.770 -9.058 1.00 27.82 205 ASP A O 1
ATOM 1561 N N . THR A 1 207 ? 47.397 -24.426 -11.162 1.00 21.78 206 THR A N 1
ATOM 1562 C CA . THR A 1 207 ? 46.545 -25.575 -10.782 1.00 21.92 206 THR A CA 1
ATOM 1563 C C . THR A 1 207 ? 47.260 -26.914 -10.905 1.00 22.82 206 THR A C 1
ATOM 1564 O O . THR A 1 207 ? 46.665 -27.967 -10.655 1.00 23.49 206 THR A O 1
ATOM 1568 N N . ARG A 1 208 ? 48.535 -26.893 -11.253 1.00 24.16 207 ARG A N 1
ATOM 1569 C CA . ARG A 1 208 ? 49.272 -28.135 -11.399 1.00 24.37 207 ARG A CA 1
ATOM 1570 C C . ARG A 1 208 ? 49.409 -28.822 -10.040 1.00 24.40 207 ARG A C 1
ATOM 1571 O O . ARG A 1 208 ? 49.848 -28.201 -9.079 1.00 23.77 207 ARG A O 1
ATOM 1579 N N . GLY A 1 209 ? 49.027 -30.099 -9.959 1.00 22.31 208 GLY A N 1
ATOM 1580 C CA . GLY A 1 209 ? 49.148 -30.860 -8.719 1.00 27.20 208 GLY A CA 1
ATOM 1581 C C . GLY A 1 209 ? 48.342 -30.376 -7.519 1.00 27.59 208 GLY A C 1
ATOM 1582 O O . GLY A 1 209 ? 48.661 -30.728 -6.383 1.00 26.20 208 GLY A O 1
ATOM 1583 N N . ILE A 1 210 ? 47.274 -29.617 -7.764 1.00 23.19 209 ILE A N 1
ATOM 1584 C CA . ILE A 1 210 ? 46.446 -29.061 -6.710 1.00 24.26 209 ILE A CA 1
ATOM 1585 C C . ILE A 1 210 ? 45.665 -30.161 -5.957 1.00 26.52 209 ILE A C 1
ATOM 1586 O O . ILE A 1 210 ? 45.453 -30.066 -4.749 1.00 25.81 209 ILE A O 1
ATOM 1591 N N . PHE A 1 211 ? 45.284 -31.212 -6.661 1.00 21.16 210 PHE A N 1
ATOM 1592 C CA . PHE A 1 211 ? 44.502 -32.288 -6.030 1.00 21.75 210 PHE A CA 1
ATOM 1593 C C . PHE A 1 211 ? 45.493 -33.329 -5.512 1.00 23.65 210 PHE A C 1
ATOM 1594 O O . PHE A 1 211 ? 45.889 -34.248 -6.231 1.00 22.81 210 PHE A O 1
ATOM 1602 N N . ASN A 1 212 ? 45.894 -33.151 -4.263 1.00 23.52 211 ASN A N 1
ATOM 1603 C CA . ASN A 1 212 ? 46.927 -33.973 -3.613 1.00 24.50 211 ASN A CA 1
ATOM 1604 C C . ASN A 1 212 ? 46.450 -34.451 -2.234 1.00 23.95 211 ASN A C 1
ATOM 1605 O O . ASN A 1 212 ? 45.330 -34.146 -1.810 1.00 22.91 211 ASN A O 1
ATOM 1610 N N . ALA A 1 213 ? 47.266 -35.274 -1.578 1.00 24.51 212 ALA A N 1
ATOM 1611 C CA . ALA A 1 213 ? 46.855 -35.920 -0.335 1.00 24.24 212 ALA A CA 1
ATOM 1612 C C . ALA A 1 213 ? 46.465 -34.914 0.739 1.00 23.76 212 ALA A C 1
ATOM 1613 O O . ALA A 1 213 ? 45.491 -35.136 1.456 1.00 25.28 212 ALA A O 1
ATOM 1615 N N . ALA A 1 214 ? 47.205 -33.811 0.841 1.00 23.33 213 ALA A N 1
ATOM 1616 C CA . ALA A 1 214 ? 46.861 -32.772 1.823 1.00 26.32 213 ALA A CA 1
ATOM 1617 C C . ALA A 1 214 ? 45.468 -32.203 1.586 1.00 25.64 213 ALA A C 1
ATOM 1618 O O . ALA A 1 214 ? 44.739 -31.949 2.534 1.00 27.53 213 ALA A O 1
ATOM 1620 N N . LEU A 1 215 ? 45.112 -32.006 0.323 1.00 24.29 214 LEU A N 1
ATOM 1621 C CA . LEU A 1 215 ? 43.771 -31.512 -0.022 1.00 22.95 214 LEU A CA 1
ATOM 1622 C C . LEU A 1 215 ? 42.695 -32.527 0.280 1.00 23.50 214 LEU A C 1
ATOM 1623 O O . LEU A 1 215 ? 41.670 -32.183 0.878 1.00 24.03 214 LEU A O 1
ATOM 1628 N N . PHE A 1 216 ? 42.914 -33.796 -0.102 1.00 22.60 215 PHE A N 1
ATOM 1629 C CA . PHE A 1 216 ? 41.920 -34.851 0.171 1.00 21.14 215 PHE A CA 1
ATOM 1630 C C . PHE A 1 216 ? 41.670 -35.024 1.682 1.00 20.34 215 PHE A C 1
ATOM 1631 O O . PHE A 1 216 ? 40.524 -35.273 2.090 1.00 23.13 215 PHE A O 1
ATOM 1639 N N . ALA A 1 217 ? 42.724 -34.864 2.486 1.00 23.17 216 ALA A N 1
ATOM 1640 C CA . ALA A 1 217 ? 42.621 -34.911 3.952 1.00 26.31 216 ALA A CA 1
ATOM 1641 C C . ALA A 1 217 ? 41.773 -33.794 4.586 1.00 28.54 216 ALA A C 1
ATOM 1642 O O . ALA A 1 217 ? 41.354 -33.928 5.730 1.00 25.60 216 ALA A O 1
ATOM 1644 N N . LYS A 1 218 ? 41.548 -32.704 3.850 1.00 24.17 217 LYS A N 1
ATOM 1645 C CA . LYS A 1 218 ? 40.716 -31.599 4.316 1.00 24.54 217 LYS A CA 1
ATOM 1646 C C . LYS A 1 218 ? 39.247 -31.729 3.937 1.00 26.44 217 LYS A C 1
ATOM 1647 O O . LYS A 1 218 ? 38.420 -30.984 4.453 1.00 25.59 217 LYS A O 1
ATOM 1653 N N . LEU A 1 219 ? 38.912 -32.689 3.078 1.00 23.46 218 LEU A N 1
ATOM 1654 C CA . LEU A 1 219 ? 37.512 -32.931 2.702 1.00 22.30 218 LEU A CA 1
ATOM 1655 C C . LEU A 1 219 ? 36.709 -33.454 3.876 1.00 23.42 218 LEU A C 1
ATOM 1656 O O . LEU A 1 219 ? 37.257 -34.010 4.828 1.00 23.98 218 LEU A O 1
ATOM 1661 N N . SER A 1 220 ? 35.405 -33.235 3.828 1.00 23.60 219 SER A N 1
ATOM 1662 C CA . SER A 1 220 ? 34.539 -33.658 4.913 1.00 24.10 219 SER A CA 1
ATOM 1663 C C . SER A 1 220 ? 34.512 -35.164 5.128 1.00 27.39 219 SER A C 1
ATOM 1664 O O . SER A 1 220 ? 34.428 -35.943 4.166 1.00 23.32 219 SER A O 1
ATOM 1667 N N . ARG A 1 221 ? 34.544 -35.557 6.401 1.00 23.65 220 ARG A N 1
ATOM 1668 C CA . ARG A 1 221 ? 34.241 -36.951 6.798 1.00 25.66 220 ARG A CA 1
ATOM 1669 C C . ARG A 1 221 ? 32.897 -37.055 7.488 1.00 27.31 220 ARG A C 1
ATOM 1670 O O . ARG A 1 221 ? 32.572 -38.111 8.010 1.00 28.53 220 ARG A O 1
ATOM 1678 N N . ASN A 1 222 ? 32.125 -35.970 7.466 1.00 26.33 221 ASN A N 1
ATOM 1679 C CA . ASN A 1 222 ? 30.855 -35.868 8.179 1.00 28.29 221 ASN A CA 1
ATOM 1680 C C . ASN A 1 222 ? 29.643 -36.237 7.342 1.00 28.73 221 ASN A C 1
ATOM 1681 O O . ASN A 1 222 ? 28.521 -36.182 7.845 1.00 28.65 221 ASN A O 1
ATOM 1686 N N . GLY A 1 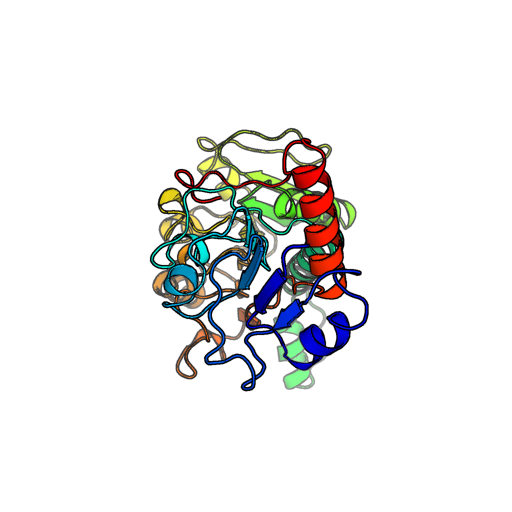223 ? 29.859 -36.615 6.075 1.00 25.38 222 GLY A N 1
ATOM 1687 C CA . GLY A 1 223 ? 28.766 -36.942 5.191 1.00 25.87 222 GLY A CA 1
ATOM 1688 C C . GLY A 1 223 ? 28.278 -38.354 5.431 1.00 26.50 222 GLY A C 1
ATOM 1689 O O . GLY A 1 223 ? 28.812 -39.073 6.280 1.00 25.35 222 GLY A O 1
ATOM 1690 N N . PRO A 1 224 ? 27.266 -38.767 4.661 1.00 26.00 223 PRO A N 1
ATOM 1691 C CA . PRO A 1 224 ? 26.568 -40.034 4.952 1.00 27.44 223 PRO A CA 1
ATOM 1692 C C . PRO A 1 224 ? 27.422 -41.279 4.759 1.00 30.14 223 PRO A C 1
ATOM 1693 O O . PRO A 1 224 ? 27.094 -42.311 5.316 1.00 30.92 223 PRO A O 1
ATOM 1697 N N . PHE A 1 225 ? 28.513 -41.187 4.007 1.00 25.28 224 PHE A N 1
ATOM 1698 C CA . PHE A 1 225 ? 29.395 -42.321 3.795 1.00 26.31 224 PHE A CA 1
ATOM 1699 C C . PHE A 1 225 ? 30.632 -42.280 4.688 1.00 28.59 224 PHE A C 1
ATOM 1700 O O . PHE A 1 225 ? 31.425 -43.206 4.673 1.00 28.42 224 PHE A O 1
ATOM 1708 N N . GLY A 1 226 ? 30.809 -41.197 5.433 1.00 26.31 225 GLY A N 1
ATOM 1709 C CA . GLY A 1 226 ? 31.961 -41.072 6.330 1.00 29.01 225 GLY A CA 1
ATOM 1710 C C . GLY A 1 226 ? 33.310 -40.860 5.676 1.00 33.23 225 GLY A C 1
ATOM 1711 O O . GLY A 1 226 ? 34.328 -40.876 6.354 1.00 28.33 225 GLY A O 1
ATOM 1712 N N . ALA A 1 227 ? 33.326 -40.670 4.363 1.00 25.49 226 ALA A N 1
ATOM 1713 C CA . ALA A 1 227 ? 34.553 -40.506 3.608 1.00 26.39 226 ALA A CA 1
ATOM 1714 C C . ALA A 1 227 ? 34.201 -39.801 2.299 1.00 23.72 226 ALA A C 1
ATOM 1715 O O . ALA A 1 227 ? 33.175 -40.090 1.706 1.00 24.40 226 ALA A O 1
ATOM 1717 N N . PRO A 1 228 ? 35.047 -38.884 1.868 1.00 21.83 227 PRO A N 1
ATOM 1718 C CA . PRO A 1 228 ? 34.749 -38.132 0.651 1.00 20.97 227 PRO A CA 1
ATOM 1719 C C . PRO A 1 228 ? 35.070 -38.900 -0.641 1.00 20.95 227 PRO A C 1
ATOM 1720 O O . PRO A 1 228 ? 35.809 -39.888 -0.631 1.00 21.31 227 PRO A O 1
ATOM 1724 N N . VAL A 1 229 ? 34.534 -38.389 -1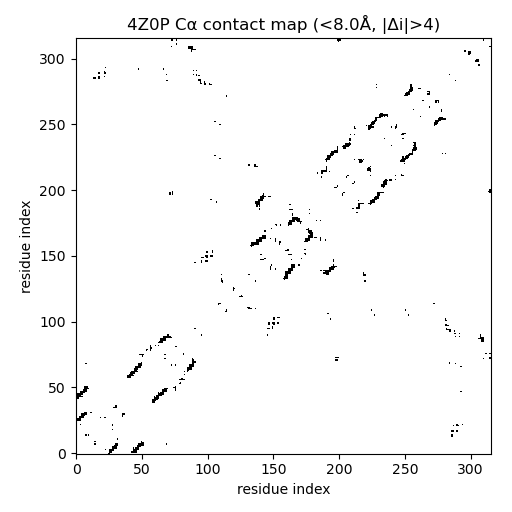.745 1.00 19.51 228 VAL A N 1
ATOM 1725 C CA . VAL A 1 229 ? 34.785 -38.841 -3.108 1.00 19.60 228 VAL A CA 1
ATOM 1726 C C . VAL A 1 229 ? 35.428 -37.737 -3.936 1.00 19.49 228 VAL A C 1
ATOM 1727 O O . VAL A 1 229 ? 35.107 -36.559 -3.770 1.00 20.48 228 VAL A O 1
ATOM 1731 N N . PHE A 1 230 ? 36.329 -38.126 -4.837 1.00 18.91 229 PHE A N 1
ATOM 1732 C CA . PHE A 1 230 ? 37.000 -37.199 -5.747 1.00 19.36 229 PHE A CA 1
ATOM 1733 C C . PHE A 1 230 ? 36.599 -37.477 -7.185 1.00 19.78 229 PHE A C 1
ATOM 1734 O O . PHE A 1 230 ? 36.758 -38.602 -7.686 1.00 20.15 229 PHE A O 1
ATOM 1742 N N . ILE A 1 231 ? 36.131 -36.433 -7.864 1.00 17.83 230 ILE A N 1
ATOM 1743 C CA . ILE A 1 231 ? 35.648 -36.542 -9.245 1.00 16.96 230 ILE A CA 1
ATOM 1744 C C . ILE A 1 231 ? 36.374 -35.487 -10.056 1.00 21.29 230 ILE A C 1
ATOM 1745 O O . ILE A 1 231 ? 36.298 -34.282 -9.725 1.00 22.14 230 ILE A O 1
ATOM 1750 N N . ASN A 1 232 ? 37.153 -35.907 -11.052 1.00 19.07 231 ASN A N 1
ATOM 1751 C CA . ASN A 1 232 ? 37.883 -34.930 -11.870 1.00 19.19 231 ASN A CA 1
ATOM 1752 C C . ASN A 1 232 ? 37.631 -35.068 -13.353 1.00 20.49 231 ASN A C 1
ATOM 1753 O O . ASN A 1 232 ? 37.849 -36.135 -13.932 1.00 18.30 231 ASN A O 1
ATOM 1758 N N . ALA A 1 233 ? 37.162 -33.989 -13.964 1.00 18.42 232 ALA A N 1
ATOM 1759 C CA . ALA A 1 233 ? 37.045 -33.911 -15.421 1.00 19.13 232 ALA A CA 1
ATOM 1760 C C . ALA A 1 233 ? 37.652 -32.642 -15.984 1.00 17.98 232 ALA A C 1
ATOM 1761 O O . ALA A 1 233 ? 37.325 -32.248 -17.120 1.00 18.72 232 ALA A O 1
ATOM 1763 N N . GLY A 1 234 ? 38.563 -32.036 -15.229 1.00 18.96 233 GLY A N 1
ATOM 1764 C CA . GLY A 1 234 ? 39.310 -30.879 -15.703 1.00 18.30 233 GLY A CA 1
ATOM 1765 C C . GLY A 1 234 ? 40.502 -31.321 -16.523 1.00 19.23 233 GLY A C 1
ATOM 1766 O O . GLY A 1 234 ? 40.384 -31.594 -17.736 1.00 18.91 233 GLY A O 1
ATOM 1767 N N . ARG A 1 235 ? 41.654 -31.425 -15.860 1.00 20.36 234 ARG A N 1
ATOM 1768 C CA . ARG A 1 235 ? 42.854 -31.946 -16.500 1.00 21.48 234 ARG A CA 1
ATOM 1769 C C . ARG A 1 235 ? 43.612 -32.823 -15.545 1.00 21.19 234 ARG A C 1
ATOM 1770 O O . ARG A 1 235 ? 43.659 -32.561 -14.340 1.00 19.82 234 ARG A O 1
ATOM 1778 N N . GLY A 1 236 ? 44.246 -33.849 -16.096 1.00 19.71 235 GLY A N 1
ATOM 1779 C CA . GLY A 1 236 ? 45.051 -34.774 -15.323 1.00 21.57 235 GLY A CA 1
ATOM 1780 C C . GLY A 1 236 ? 46.238 -34.167 -14.619 1.00 23.30 235 GLY A C 1
ATOM 1781 O O . GLY A 1 236 ? 46.580 -34.559 -13.506 1.00 22.59 235 GLY A O 1
ATOM 1782 N N . GLY A 1 237 ? 46.837 -33.162 -15.231 1.00 21.90 236 GLY A N 1
ATOM 1783 C CA . GLY A 1 237 ? 47.992 -32.520 -14.615 1.00 23.86 236 GLY A CA 1
ATOM 1784 C C . GLY A 1 237 ? 47.686 -31.787 -13.313 1.00 24.15 236 GLY A C 1
ATOM 1785 O O . GLY A 1 237 ? 48.607 -31.425 -12.583 1.00 22.87 236 GLY A O 1
ATOM 1786 N N . SER A 1 238 ? 46.403 -31.557 -13.018 1.00 21.30 237 SER A N 1
ATOM 1787 C CA . SER A 1 238 ? 45.999 -30.945 -11.756 1.00 20.49 237 SER A CA 1
ATOM 1788 C C . SER A 1 238 ? 45.976 -31.929 -10.587 1.00 21.92 237 SER A C 1
ATOM 1789 O O . SER A 1 238 ? 45.837 -31.503 -9.446 1.00 22.98 237 SER A O 1
ATOM 1792 N N . GLN A 1 239 ? 46.125 -33.230 -10.841 1.00 21.93 238 GLN A N 1
ATOM 1793 C CA . GLN A 1 239 ? 46.059 -34.205 -9.765 1.00 22.50 238 GLN A CA 1
ATOM 1794 C C . GLN A 1 239 ? 47.364 -34.947 -9.583 1.00 20.52 238 GLN A C 1
ATOM 1795 O O . GLN A 1 239 ? 48.216 -35.007 -10.490 1.00 23.30 238 GLN A O 1
ATOM 1801 N N . VAL A 1 240 ? 47.544 -35.460 -8.369 1.00 21.41 239 VAL A N 1
ATOM 1802 C CA . VAL A 1 240 ? 48.711 -36.273 -8.025 1.00 23.79 239 VAL A CA 1
ATOM 1803 C C . VAL A 1 240 ? 48.200 -37.698 -7.869 1.00 24.48 239 VAL A C 1
ATOM 1804 O O . VAL A 1 240 ? 47.655 -38.066 -6.816 1.00 22.88 239 VAL A O 1
ATOM 1808 N N . GLU A 1 241 ? 48.350 -38.492 -8.924 1.00 22.85 240 GLU A N 1
ATOM 1809 C CA . GLU A 1 241 ? 47.788 -39.846 -8.921 1.00 23.26 240 GLU A CA 1
ATOM 1810 C C . GLU A 1 241 ? 48.373 -40.762 -7.862 1.00 23.69 240 GLU A C 1
ATOM 1811 O O . GLU A 1 241 ? 47.662 -41.591 -7.320 1.00 22.94 240 GLU A O 1
ATOM 1817 N N . ALA A 1 242 ? 49.648 -40.594 -7.531 1.00 23.35 241 ALA A N 1
ATOM 1818 C CA . ALA A 1 242 ? 50.225 -41.369 -6.437 1.00 27.74 241 ALA A CA 1
ATOM 1819 C C . ALA A 1 242 ? 49.424 -41.153 -5.138 1.00 28.11 241 ALA A C 1
ATOM 1820 O O . ALA A 1 242 ? 49.221 -42.089 -4.358 1.00 23.54 241 ALA A O 1
ATOM 1822 N N . ASP A 1 243 ? 48.995 -39.913 -4.905 1.00 23.59 242 ASP A N 1
ATOM 1823 C CA . ASP A 1 243 ? 48.237 -39.552 -3.705 1.00 24.72 242 ASP A CA 1
ATOM 1824 C C . ASP A 1 243 ? 46.804 -40.057 -3.770 1.00 21.34 242 ASP A C 1
ATOM 1825 O O . ASP A 1 243 ? 46.261 -40.501 -2.769 1.00 22.55 242 ASP A O 1
ATOM 1830 N N . ILE A 1 244 ? 46.185 -39.985 -4.941 1.00 21.80 243 ILE A N 1
ATOM 1831 C CA . ILE A 1 244 ? 44.838 -40.528 -5.120 1.00 22.60 243 ILE A CA 1
ATOM 1832 C C . ILE A 1 244 ? 44.848 -42.009 -4.739 1.00 24.13 243 ILE A C 1
ATOM 1833 O O . ILE A 1 244 ? 44.011 -42.478 -3.961 1.00 21.86 243 ILE A O 1
ATOM 1838 N N . LEU A 1 245 ? 45.815 -42.740 -5.284 1.00 23.04 244 LEU A N 1
ATOM 1839 C CA . LEU A 1 245 ? 45.924 -44.180 -5.001 1.00 23.39 244 LEU A CA 1
ATOM 1840 C C . LEU A 1 245 ? 46.166 -44.476 -3.508 1.00 23.58 244 LEU A C 1
ATOM 1841 O O . LEU A 1 245 ? 45.508 -45.367 -2.948 1.00 24.84 244 LEU A O 1
ATOM 1846 N N . GLU A 1 246 ? 47.105 -43.756 -2.885 1.00 21.33 245 GLU A N 1
ATOM 1847 C CA . GLU A 1 246 ? 47.370 -43.891 -1.445 1.00 24.07 245 GLU A CA 1
ATOM 1848 C C . GLU A 1 246 ? 46.114 -43.652 -0.622 1.00 23.88 245 GLU A C 1
ATOM 1849 O O . GLU A 1 246 ? 45.824 -44.398 0.314 1.00 25.51 245 GLU A O 1
ATOM 1855 N N . CYS A 1 247 ? 45.370 -42.611 -0.996 1.00 23.44 246 CYS A N 1
ATOM 1856 C CA . CYS A 1 247 ? 44.170 -42.240 -0.264 1.00 23.28 246 CYS A CA 1
ATOM 1857 C C . CYS A 1 247 ? 43.014 -43.199 -0.484 1.00 23.14 246 CYS A C 1
ATOM 1858 O O . CYS A 1 247 ? 42.227 -43.410 0.433 1.00 22.60 246 CYS A O 1
ATOM 1861 N N . LEU A 1 248 ? 42.883 -43.767 -1.681 1.00 21.71 247 LEU A N 1
ATOM 1862 C CA . LEU A 1 248 ? 41.909 -44.827 -1.893 1.00 22.19 247 LEU A CA 1
ATOM 1863 C C . LEU A 1 248 ? 42.251 -46.077 -1.090 1.00 25.11 247 LEU A C 1
ATOM 1864 O O . LEU A 1 248 ? 41.371 -46.720 -0.484 1.00 24.57 247 LEU A O 1
ATOM 1869 N N . ASP A 1 249 ? 43.536 -46.430 -1.086 1.00 23.17 248 ASP A N 1
ATOM 1870 C CA . ASP A 1 249 ? 43.996 -47.608 -0.334 1.00 25.09 248 ASP A CA 1
ATOM 1871 C C . ASP A 1 249 ? 43.717 -47.485 1.172 1.00 27.76 248 ASP A C 1
ATOM 1872 O O . ASP A 1 249 ? 43.333 -48.448 1.818 1.00 27.36 248 ASP A O 1
ATOM 1877 N N . SER A 1 250 ? 43.910 -46.301 1.718 1.00 24.40 249 SER A N 1
ATOM 1878 C CA . SER A 1 250 ? 43.772 -46.080 3.148 1.00 27.83 249 SER A CA 1
ATOM 1879 C C . SER A 1 250 ? 42.339 -45.781 3.558 1.00 31.29 249 SER A C 1
ATOM 1880 O O . SER A 1 250 ? 42.017 -45.893 4.722 1.00 31.14 249 SER A O 1
ATOM 1883 N N . GLY A 1 251 ? 41.503 -45.365 2.609 1.00 24.89 250 GLY A N 1
ATOM 1884 C CA . GLY A 1 251 ? 40.136 -44.991 2.894 1.00 25.66 250 GLY A CA 1
ATOM 1885 C C . GLY A 1 251 ? 39.932 -43.504 3.107 1.00 24.83 250 GLY A C 1
ATOM 1886 O O . GLY A 1 251 ? 38.790 -43.082 3.335 1.00 26.44 250 GLY A O 1
ATOM 1887 N N . VAL A 1 252 ? 40.992 -42.705 3.003 1.00 21.68 251 VAL A N 1
ATOM 1888 C CA . VAL A 1 252 ? 40.877 -41.239 3.046 1.00 21.69 251 VAL A CA 1
ATOM 1889 C C . VAL A 1 252 ? 39.929 -40.772 1.930 1.00 24.60 251 VAL A C 1
ATOM 1890 O O . VAL A 1 252 ? 39.102 -39.893 2.146 1.00 24.06 251 VAL A O 1
ATOM 1894 N N . LEU A 1 253 ? 40.046 -41.385 0.753 1.00 22.27 252 LEU A N 1
ATOM 1895 C CA . LEU A 1 253 ? 39.031 -41.261 -0.287 1.00 20.09 252 LEU A CA 1
ATOM 1896 C C . LEU A 1 253 ? 38.218 -42.537 -0.350 1.00 22.97 252 LEU A C 1
ATOM 1897 O O . LEU A 1 253 ? 38.773 -43.633 -0.378 1.00 23.37 252 LEU A O 1
ATOM 1902 N N . GLY A 1 254 ? 36.898 -42.389 -0.377 1.00 20.73 253 GLY A N 1
ATOM 1903 C CA . GLY A 1 254 ? 35.996 -43.538 -0.428 1.00 23.56 253 GLY A CA 1
ATOM 1904 C C . GLY A 1 254 ? 35.802 -44.043 -1.846 1.00 21.68 253 GLY A C 1
ATOM 1905 O O . GLY A 1 254 ? 35.393 -45.193 -2.063 1.00 24.08 253 GLY A O 1
ATOM 1906 N N . GLY A 1 255 ? 36.087 -43.185 -2.816 1.00 19.41 254 GLY A N 1
ATOM 1907 C CA . GLY A 1 255 ? 35.964 -43.534 -4.219 1.00 21.05 254 GLY A CA 1
ATOM 1908 C C . GLY A 1 255 ? 36.345 -42.377 -5.095 1.00 21.65 254 GLY A C 1
ATOM 1909 O O . GLY A 1 255 ? 36.614 -41.269 -4.615 1.00 19.70 254 GLY A O 1
ATOM 1910 N N . ALA A 1 256 ? 36.359 -42.625 -6.407 1.00 19.41 255 ALA A N 1
ATOM 1911 C CA . ALA A 1 256 ? 36.705 -41.579 -7.356 1.00 19.73 255 ALA A CA 1
ATOM 1912 C C . ALA A 1 256 ? 36.091 -41.826 -8.726 1.00 19.18 255 ALA A C 1
ATOM 1913 O O . ALA A 1 256 ? 35.786 -42.964 -9.068 1.00 20.66 255 ALA A O 1
ATOM 1915 N N . SER A 1 257 ? 35.889 -40.740 -9.469 1.00 17.80 256 SER A N 1
ATOM 1916 C CA . SER A 1 257 ? 35.588 -40.798 -10.908 1.00 20.07 256 SER A CA 1
ATOM 1917 C C . SER A 1 257 ? 36.637 -39.964 -11.610 1.00 18.62 256 SER A C 1
ATOM 1918 O O . SER A 1 257 ? 36.740 -38.754 -11.361 1.00 19.16 256 SER A O 1
ATOM 1921 N N . LEU A 1 258 ? 37.424 -40.607 -12.466 1.00 18.06 257 LEU A N 1
ATOM 1922 C CA . LEU A 1 258 ? 38.498 -39.914 -13.185 1.00 18.44 257 LEU A CA 1
ATOM 1923 C C . LEU A 1 258 ? 38.260 -40.035 -14.676 1.00 16.96 257 LEU A C 1
ATOM 1924 O O . LEU A 1 258 ? 38.229 -41.153 -15.221 1.00 19.20 257 LEU A O 1
ATOM 1929 N N . ASP A 1 259 ? 38.113 -38.885 -15.333 1.00 18.07 258 ASP A N 1
ATOM 1930 C CA . ASP A 1 259 ? 38.028 -38.789 -16.788 1.00 18.37 258 ASP A CA 1
ATOM 1931 C C . ASP A 1 259 ? 39.349 -38.371 -17.411 1.00 20.72 258 ASP A C 1
ATOM 1932 O O . ASP A 1 259 ? 39.513 -38.449 -18.629 1.00 19.42 258 ASP A O 1
ATOM 1937 N N . VAL A 1 260 ? 40.256 -37.862 -16.573 1.00 18.91 259 VAL A N 1
ATOM 1938 C CA . VAL A 1 260 ? 41.509 -37.219 -17.031 1.00 18.00 259 VAL A CA 1
ATOM 1939 C C . VAL A 1 260 ? 42.655 -37.719 -16.171 1.00 19.96 259 VAL A C 1
ATOM 1940 O O . VAL A 1 260 ? 42.452 -38.058 -14.995 1.00 20.87 259 VAL A O 1
ATOM 1944 N N . PHE A 1 261 ? 43.837 -37.812 -16.778 1.00 19.56 260 PHE A N 1
ATOM 1945 C CA . PHE A 1 261 ? 44.996 -38.441 -16.176 1.00 20.36 260 PHE A CA 1
ATOM 1946 C C . PHE A 1 261 ? 46.276 -37.670 -16.476 1.00 22.38 260 PHE A C 1
ATOM 1947 O O . PHE A 1 261 ? 46.364 -36.982 -17.470 1.00 21.57 260 PHE A O 1
ATOM 1955 N N . GLU A 1 262 ? 47.242 -37.799 -15.579 1.00 22.42 261 GLU A N 1
ATOM 1956 C CA . GLU A 1 262 ? 48.526 -37.097 -15.724 1.00 23.05 261 GLU A CA 1
ATOM 1957 C C . GLU A 1 262 ? 49.212 -37.428 -17.048 1.00 28.13 261 GLU A C 1
ATOM 1958 O O . GLU A 1 262 ? 49.855 -36.556 -17.644 1.00 25.42 261 GLU A O 1
ATOM 1964 N N . ARG A 1 263 ? 49.095 -38.678 -17.501 1.00 21.45 262 ARG A N 1
ATOM 1965 C CA . ARG A 1 263 ? 49.619 -39.095 -18.793 1.00 24.16 262 ARG A CA 1
ATOM 1966 C C . ARG A 1 263 ? 48.525 -39.860 -19.518 1.00 28.45 262 ARG A C 1
ATOM 1967 O O . ARG A 1 263 ? 48.080 -40.906 -19.029 1.00 31.00 262 ARG A O 1
ATOM 1970 N N . GLU A 1 264 ? 48.057 -39.317 -20.653 1.00 23.06 263 GLU A N 1
ATOM 1971 C CA . GLU A 1 264 ? 47.000 -39.946 -21.440 1.00 23.85 263 GLU A CA 1
ATOM 1972 C C . GLU A 1 264 ? 47.581 -40.377 -22.785 1.00 25.74 263 GLU A C 1
ATOM 1973 O O . GLU A 1 264 ? 48.482 -39.696 -23.293 1.00 24.76 263 GLU A O 1
ATOM 1979 N N . PRO A 1 265 ? 47.124 -41.486 -23.352 1.00 25.26 264 PRO A N 1
ATOM 1980 C CA . PRO A 1 265 ? 46.139 -42.394 -22.744 1.00 22.41 264 PRO A CA 1
ATOM 1981 C C . PRO A 1 265 ? 46.682 -43.079 -21.510 1.00 26.66 264 PRO A C 1
ATOM 1982 O O . PRO A 1 265 ? 47.897 -43.292 -21.396 1.00 25.23 264 PRO A O 1
ATOM 1986 N N . LEU A 1 266 ? 45.791 -43.417 -20.591 1.00 21.67 265 LEU A N 1
ATOM 1987 C CA . LEU A 1 266 ? 46.184 -44.023 -19.339 1.00 23.42 265 LEU A CA 1
ATOM 1988 C C . LEU A 1 266 ? 46.892 -45.339 -19.606 1.00 24.41 265 LEU A C 1
ATOM 1989 O O . LEU A 1 266 ? 46.373 -46.179 -20.351 1.00 24.41 265 LEU A O 1
ATOM 1994 N N . SER A 1 267 ? 48.057 -45.521 -18.985 1.00 24.99 266 SER A N 1
ATOM 1995 C CA . SER A 1 267 ? 48.827 -46.735 -19.167 1.00 26.25 266 SER A CA 1
ATOM 1996 C C . SER A 1 267 ? 47.981 -47.984 -18.926 1.00 24.00 266 SER A C 1
ATOM 1997 O O . SER A 1 267 ? 47.233 -48.037 -17.947 1.00 24.59 266 SER A O 1
ATOM 2000 N N . PRO A 1 268 ? 48.135 -49.014 -19.767 1.00 24.53 267 PRO A N 1
ATOM 2001 C CA . PRO A 1 268 ? 47.483 -50.290 -19.449 1.00 25.17 267 PRO A CA 1
ATOM 2002 C C . PRO A 1 268 ? 47.913 -50.901 -18.125 1.00 24.30 267 PRO A C 1
ATOM 2003 O O . PRO A 1 268 ? 47.197 -51.751 -17.604 1.00 29.08 267 PRO A O 1
ATOM 2007 N N . GLU A 1 269 ? 49.070 -50.484 -17.596 1.00 25.12 268 GLU A N 1
ATOM 2008 C CA A GLU A 1 269 ? 49.571 -51.023 -16.331 0.50 26.43 268 GLU A CA 1
ATOM 2009 C CA B GLU A 1 269 ? 49.608 -50.998 -16.323 0.50 31.86 268 GLU A CA 1
ATOM 2010 C C . GLU A 1 269 ? 49.029 -50.262 -15.103 1.00 31.63 268 GLU A C 1
ATOM 2011 O O . GLU A 1 269 ? 49.324 -50.620 -13.965 1.00 30.85 268 GLU A O 1
ATOM 2022 N N . SER A 1 270 ? 48.216 -49.223 -15.321 1.00 26.38 269 SER A N 1
ATOM 2023 C CA . SER A 1 270 ? 47.691 -48.416 -14.205 1.00 26.02 269 SER A CA 1
ATOM 2024 C C . SER A 1 270 ? 46.815 -49.241 -13.284 1.00 25.70 269 SER A C 1
ATOM 2025 O O . SER A 1 270 ? 46.010 -50.039 -13.734 1.00 27.33 269 SER A O 1
ATOM 2028 N N . ARG A 1 271 ? 46.955 -49.016 -11.982 1.00 24.58 270 ARG A N 1
ATOM 2029 C CA . ARG A 1 271 ? 46.030 -49.594 -11.020 1.00 27.33 270 ARG A CA 1
ATOM 2030 C C . ARG A 1 271 ? 44.590 -49.103 -11.170 1.00 25.70 270 ARG A C 1
ATOM 2031 O O . ARG A 1 271 ? 43.678 -49.791 -10.722 1.00 26.32 270 ARG A O 1
ATOM 2039 N N . PHE A 1 272 ? 44.379 -47.937 -11.775 1.00 21.14 271 PHE A N 1
ATOM 2040 C CA . PHE A 1 272 ? 43.046 -47.337 -11.769 1.00 22.58 271 PHE A CA 1
ATOM 2041 C C . PHE A 1 272 ? 42.013 -48.211 -12.485 1.00 24.75 271 PHE A C 1
ATOM 2042 O O . PHE A 1 272 ? 40.854 -48.197 -12.113 1.00 26.51 271 PHE A O 1
ATOM 2050 N N . TRP A 1 273 ? 42.427 -48.954 -13.513 1.00 23.30 272 TRP A N 1
ATOM 2051 C CA . TRP A 1 273 ? 41.493 -49.766 -14.281 1.00 24.34 272 TRP A CA 1
ATOM 2052 C C . TRP A 1 273 ? 40.731 -50.777 -13.428 1.00 28.96 272 TRP A C 1
ATOM 2053 O O . TRP A 1 273 ? 39.579 -51.089 -13.732 1.00 27.14 272 TRP A O 1
ATOM 2064 N N . ASP A 1 274 ? 41.393 -51.337 -12.422 1.00 25.94 273 ASP A N 1
ATOM 2065 C CA . ASP A 1 274 ? 40.850 -52.453 -11.636 1.00 30.59 273 ASP A CA 1
ATOM 2066 C C . ASP A 1 274 ? 40.389 -52.078 -10.233 1.00 33.65 273 ASP A C 1
ATOM 2067 O O . ASP A 1 274 ? 40.053 -52.973 -9.462 1.00 37.35 273 ASP A O 1
ATOM 2072 N N . MET A 1 275 ? 40.355 -50.796 -9.878 1.00 29.05 274 MET A N 1
ATOM 2073 C CA A MET A 1 275 ? 40.036 -50.485 -8.508 0.70 30.67 274 MET A CA 1
ATOM 2074 C CA B MET A 1 275 ? 40.068 -50.364 -8.494 0.30 26.46 274 MET A CA 1
ATOM 2075 C C . MET A 1 275 ? 38.562 -50.450 -8.255 1.00 30.65 274 MET A C 1
ATOM 2076 O O . MET A 1 275 ? 37.809 -49.944 -9.070 1.00 27.78 274 MET A O 1
ATOM 2085 N N . PRO A 1 276 ? 38.150 -51.025 -7.107 1.00 32.34 275 PRO A N 1
ATOM 2086 C CA . PRO A 1 276 ? 36.727 -51.284 -6.929 1.00 38.71 275 PRO A CA 1
ATOM 2087 C C . PRO A 1 276 ? 35.830 -50.042 -6.809 1.00 34.50 275 PRO A C 1
ATOM 2088 O O . PRO A 1 276 ? 34.646 -50.128 -7.132 1.00 31.89 275 PRO A O 1
ATOM 2092 N N . ASN A 1 277 ? 36.364 -48.900 -6.377 1.00 24.90 276 ASN A N 1
ATOM 2093 C CA . ASN A 1 277 ? 35.524 -47.697 -6.267 1.00 24.45 276 ASN A CA 1
ATOM 2094 C C . ASN A 1 277 ? 36.054 -46.542 -7.117 1.00 26.12 276 ASN A C 1
ATOM 2095 O O . ASN A 1 277 ? 35.823 -45.387 -6.777 1.00 25.33 276 ASN A O 1
ATOM 2100 N N . VAL A 1 278 ? 36.697 -46.868 -8.240 1.00 20.36 277 VAL A N 1
ATOM 2101 C CA . VAL A 1 278 ? 37.118 -45.889 -9.234 1.00 20.65 277 VAL A CA 1
ATOM 2102 C C . VAL A 1 278 ? 36.438 -46.140 -10.550 1.00 19.20 277 VAL A C 1
ATOM 2103 O O . VAL A 1 278 ? 36.459 -47.265 -11.063 1.00 20.20 277 VAL A O 1
ATOM 2107 N N . TYR A 1 279 ? 35.832 -45.087 -11.100 1.00 19.50 278 TYR A N 1
ATOM 2108 C CA . TYR A 1 279 ? 35.279 -45.112 -12.445 1.00 18.20 278 TYR A CA 1
ATOM 2109 C C . TYR A 1 279 ? 36.215 -44.424 -13.408 1.00 19.20 278 TYR A C 1
ATOM 2110 O O . TYR A 1 279 ? 36.522 -43.250 -13.229 1.00 19.77 278 TYR A O 1
ATOM 2119 N N . VAL A 1 280 ? 36.684 -45.143 -14.415 1.00 18.25 279 VAL A N 1
ATOM 2120 C CA . VAL A 1 280 ? 37.600 -44.566 -15.416 1.00 17.98 279 VAL A CA 1
ATOM 2121 C C . VAL A 1 280 ? 36.855 -44.357 -16.733 1.00 18.85 279 VAL A C 1
ATOM 2122 O O . VAL A 1 280 ? 36.247 -45.291 -17.257 1.00 19.31 279 VAL A O 1
ATOM 2126 N N . THR A 1 281 ? 36.951 -43.148 -17.275 1.00 18.96 280 THR A N 1
ATOM 2127 C CA . THR A 1 281 ? 36.518 -42.860 -18.625 1.00 18.96 280 THR A CA 1
ATOM 2128 C C . THR A 1 281 ? 37.654 -42.209 -19.392 1.00 20.12 280 THR A C 1
ATOM 2129 O O . THR A 1 281 ? 38.492 -41.517 -18.794 1.00 19.39 280 THR A O 1
ATOM 2133 N N . PRO A 1 282 ? 37.711 -42.452 -20.719 1.00 18.17 281 PRO A N 1
ATOM 2134 C CA . PRO A 1 282 ? 38.922 -42.064 -21.480 1.00 17.02 281 PRO A CA 1
ATOM 2135 C C . PRO A 1 282 ? 38.869 -40.642 -22.041 1.00 20.76 281 PRO A C 1
ATOM 2136 O O . PRO A 1 282 ? 38.890 -40.428 -23.264 1.00 19.54 281 PRO A O 1
ATOM 2140 N N . HIS A 1 283 ? 38.785 -39.673 -21.142 1.00 18.42 282 HIS A N 1
ATOM 2141 C CA . HIS A 1 283 ? 38.724 -38.255 -21.505 1.00 17.99 282 HIS A CA 1
ATOM 2142 C C . HIS A 1 283 ? 37.586 -37.983 -22.490 1.00 20.68 282 HIS A C 1
ATOM 2143 O O . HIS A 1 283 ? 37.775 -37.471 -23.604 1.00 20.03 282 HIS A O 1
ATOM 2150 N N . VAL A 1 284 ? 36.397 -38.373 -22.051 1.00 18.59 283 VAL A N 1
ATOM 2151 C CA . VAL A 1 284 ? 35.153 -38.250 -22.800 1.00 18.75 283 VAL A CA 1
ATOM 2152 C C . VAL A 1 284 ? 34.041 -37.526 -22.015 1.00 19.14 283 VAL A C 1
ATOM 2153 O O . VAL A 1 284 ? 32.849 -37.623 -22.356 1.00 20.43 283 VAL A O 1
ATOM 2157 N N . ALA A 1 285 ? 34.383 -36.778 -20.958 1.00 18.63 284 ALA A N 1
ATOM 2158 C CA . ALA A 1 285 ? 33.322 -36.187 -20.145 1.00 18.80 284 ALA A CA 1
ATOM 2159 C C . ALA A 1 285 ? 32.471 -35.229 -20.991 1.00 20.34 284 ALA A C 1
ATOM 2160 O O . ALA A 1 285 ? 31.250 -35.237 -20.880 1.00 19.73 284 ALA A O 1
ATOM 2162 N N . ALA A 1 286 ? 33.119 -34.446 -21.855 1.00 19.57 285 ALA A N 1
ATOM 2163 C CA . ALA A 1 286 ? 32.356 -33.598 -22.779 1.00 19.45 285 ALA A CA 1
ATOM 2164 C C . ALA A 1 286 ? 33.039 -33.590 -24.123 1.00 20.91 285 ALA A C 1
ATOM 2165 O O . ALA A 1 286 ? 34.043 -32.884 -24.322 1.00 23.77 285 ALA A O 1
ATOM 2167 N N . SER A 1 287 ? 32.529 -34.417 -25.033 1.00 22.21 286 SER A N 1
ATOM 2168 C CA . SER A 1 287 ? 33.075 -34.500 -26.412 1.00 24.07 286 SER A CA 1
ATOM 2169 C C . SER A 1 287 ? 32.724 -33.229 -27.169 1.00 24.94 286 SER A C 1
ATOM 2170 O O . SER A 1 287 ? 31.673 -32.634 -26.938 1.00 24.78 286 SER A O 1
ATOM 2173 N N . SER A 1 288 ? 33.587 -32.818 -28.086 1.00 22.65 287 SER A N 1
ATOM 2174 C CA . SER A 1 288 ? 33.272 -31.681 -28.955 1.00 25.06 287 SER A CA 1
ATOM 2175 C C . SER A 1 288 ? 32.396 -32.161 -30.136 1.00 26.05 287 SER A C 1
ATOM 2176 O O . SER A 1 288 ? 32.801 -33.028 -30.905 1.00 28.12 287 SER A O 1
ATOM 2179 N N . ASP A 1 289 ? 31.209 -31.586 -30.241 1.00 22.29 288 ASP A N 1
ATOM 2180 C CA . ASP A 1 289 ? 30.310 -31.778 -31.367 1.00 23.05 288 ASP A CA 1
ATOM 2181 C C . ASP A 1 289 ? 30.930 -31.006 -32.519 1.00 24.84 288 ASP A C 1
ATOM 2182 O O . ASP A 1 289 ? 30.993 -29.781 -32.476 1.00 22.81 288 ASP A O 1
ATOM 2187 N N . VAL A 1 290 ? 31.414 -31.722 -33.529 1.00 26.07 289 VAL A N 1
ATOM 2188 C CA . VAL A 1 290 ? 32.223 -31.086 -34.574 1.00 24.83 289 VAL A CA 1
ATOM 2189 C C . VAL A 1 290 ? 31.365 -30.149 -35.400 1.00 23.90 289 VAL A C 1
ATOM 2190 O O . VAL A 1 290 ? 31.818 -29.063 -35.788 1.00 24.29 289 VAL A O 1
ATOM 2194 N N . ARG A 1 291 ? 30.114 -30.515 -35.659 1.00 23.30 290 ARG A N 1
ATOM 2195 C CA . ARG A 1 291 ? 29.230 -29.566 -36.364 1.00 24.84 290 ARG A CA 1
ATOM 2196 C C . ARG A 1 291 ? 29.121 -28.244 -35.575 1.00 25.60 290 ARG A C 1
ATOM 2197 O O . ARG A 1 291 ? 29.213 -27.168 -36.137 1.00 25.68 290 ARG A O 1
ATOM 2201 N N . ALA A 1 292 ? 28.871 -28.346 -34.269 1.00 25.75 291 ALA A N 1
ATOM 2202 C CA . ALA A 1 292 ? 28.722 -27.170 -33.421 1.00 23.60 291 ALA A CA 1
ATOM 2203 C C . ALA A 1 292 ? 30.031 -26.359 -33.352 1.00 20.86 291 ALA A C 1
ATOM 2204 O O . ALA A 1 292 ? 30.000 -25.132 -33.361 1.00 24.30 291 ALA A O 1
ATOM 2206 N N . LEU A 1 293 ? 31.162 -27.053 -33.283 1.00 22.58 292 LEU A N 1
ATOM 2207 C CA . LEU A 1 293 ? 32.474 -26.425 -33.353 1.00 22.49 292 LEU A CA 1
ATOM 2208 C C . LEU A 1 293 ? 32.634 -25.590 -34.613 1.00 24.27 292 LEU A C 1
ATOM 2209 O O . LEU A 1 293 ? 33.026 -24.422 -34.543 1.00 24.28 292 LEU A O 1
ATOM 2214 N N . PHE A 1 294 ? 32.290 -26.161 -35.763 1.00 23.29 293 PHE A N 1
ATOM 2215 C CA . PHE A 1 294 ? 32.417 -25.431 -37.020 1.00 23.15 293 PHE A CA 1
ATOM 2216 C C . PHE A 1 294 ? 31.439 -24.244 -37.113 1.00 25.69 293 PHE A C 1
ATOM 2217 O O . PHE A 1 294 ? 31.817 -23.188 -37.604 1.00 26.25 293 PHE A O 1
ATOM 2225 N N . VAL A 1 295 ? 30.228 -24.391 -36.582 1.00 24.55 294 VAL A N 1
ATOM 2226 C CA . VAL A 1 295 ? 29.296 -23.244 -36.527 1.00 24.81 294 VAL A CA 1
ATOM 2227 C C . VAL A 1 295 ? 29.892 -22.107 -35.686 1.00 25.58 294 VAL A C 1
ATOM 2228 O O . VAL A 1 295 ? 29.850 -20.929 -36.077 1.00 28.94 294 VAL A O 1
ATOM 2232 N N . HIS A 1 296 ? 30.447 -22.476 -34.529 1.00 25.74 295 HIS A N 1
ATOM 2233 C CA . HIS A 1 296 ? 31.130 -21.531 -33.633 1.00 27.24 295 HIS A CA 1
ATOM 2234 C C . HIS A 1 296 ? 32.292 -20.819 -34.326 1.00 27.86 295 HIS A C 1
ATOM 2235 O O . HIS A 1 296 ? 32.385 -19.596 -34.270 1.00 26.72 295 HIS A O 1
ATOM 2242 N N . VAL A 1 297 ? 33.134 -21.584 -35.022 1.00 24.69 296 VAL A N 1
ATOM 2243 C CA . VAL A 1 297 ? 34.264 -20.996 -35.737 1.00 25.08 296 VAL A CA 1
ATOM 2244 C C . VAL A 1 297 ? 33.768 -20.060 -36.846 1.00 27.59 296 VAL A C 1
ATOM 2245 O O . VAL A 1 297 ? 34.291 -18.941 -36.990 1.00 28.05 296 VAL A O 1
ATOM 2249 N N . GLU A 1 298 ? 32.775 -20.511 -37.623 1.00 25.46 297 GLU A N 1
ATOM 2250 C CA . GLU A 1 298 ? 32.170 -19.670 -38.664 1.00 26.45 297 GLU A CA 1
ATOM 2251 C C . GLU A 1 298 ? 31.687 -18.328 -38.108 1.00 31.08 297 GLU A C 1
ATOM 2252 O O . GLU A 1 298 ? 31.924 -17.262 -38.706 1.00 29.92 297 GLU A O 1
ATOM 2258 N N . HIS A 1 299 ? 31.015 -18.393 -36.962 1.00 29.94 298 HIS A N 1
ATOM 2259 C CA . HIS A 1 299 ? 30.442 -17.197 -36.316 1.00 32.08 298 HIS A CA 1
ATOM 2260 C C . HIS A 1 299 ? 31.549 -16.235 -35.899 1.00 30.78 298 HIS A C 1
ATOM 2261 O O . HIS A 1 299 ? 31.458 -15.033 -36.163 1.00 33.10 298 HIS A O 1
ATOM 2268 N N . GLN A 1 300 ? 32.616 -16.769 -35.304 1.00 27.38 299 GLN A N 1
ATOM 2269 C CA . GLN A 1 300 ? 33.752 -15.940 -34.877 1.00 30.94 299 GLN A CA 1
ATOM 2270 C C . GLN A 1 300 ? 34.515 -15.342 -36.051 1.00 29.50 299 GLN A C 1
ATOM 2271 O O . GLN A 1 300 ? 34.915 -14.174 -35.988 1.00 29.69 299 GLN A O 1
ATOM 2277 N N . ILE A 1 301 ? 34.713 -16.127 -37.110 1.00 25.73 300 ILE A N 1
ATOM 2278 C CA . ILE A 1 301 ? 35.309 -15.597 -38.346 1.00 29.72 300 ILE A CA 1
ATOM 2279 C C . ILE A 1 301 ? 34.466 -14.411 -38.856 1.00 32.09 300 ILE A C 1
ATOM 2280 O O . ILE A 1 301 ? 35.018 -13.371 -39.217 1.00 32.03 300 ILE A O 1
ATOM 2285 N N . ALA A 1 302 ? 33.141 -14.556 -38.876 1.00 30.76 301 ALA A N 1
ATOM 2286 C CA . ALA A 1 302 ? 32.282 -13.491 -39.400 1.00 34.10 301 ALA A CA 1
ATOM 2287 C C . ALA A 1 302 ? 32.393 -12.232 -38.545 1.00 35.62 301 ALA A C 1
ATOM 2288 O O . ALA A 1 302 ? 32.455 -11.108 -39.069 1.00 35.8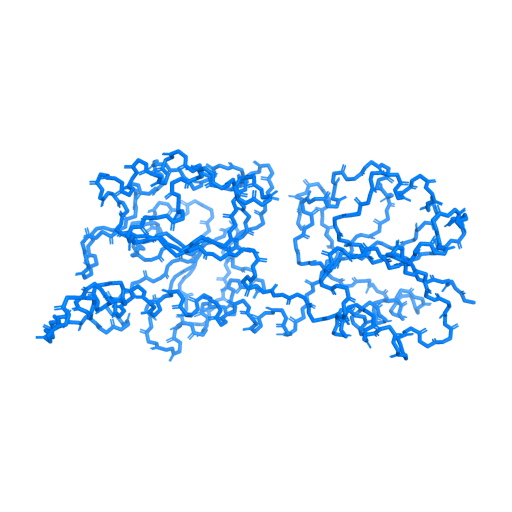2 301 ALA A O 1
ATOM 2290 N N . ARG A 1 303 ? 32.431 -12.407 -37.232 1.00 31.67 302 ARG A N 1
ATOM 2291 C CA . ARG A 1 303 ? 32.652 -11.276 -36.331 1.00 36.77 302 ARG A CA 1
ATOM 2292 C C . ARG A 1 303 ? 33.996 -10.594 -36.623 1.00 35.93 302 ARG A C 1
ATOM 2293 O O . ARG A 1 303 ? 34.064 -9.377 -36.758 1.00 37.75 302 ARG A O 1
ATOM 2301 N N . PHE A 1 304 ? 35.050 -11.394 -36.719 1.00 31.51 303 PHE A N 1
ATOM 2302 C CA . PHE A 1 304 ? 36.408 -10.903 -36.955 1.00 34.80 303 PHE A CA 1
ATOM 2303 C C . PHE A 1 304 ? 36.478 -10.060 -38.212 1.00 39.35 303 PHE A C 1
ATOM 2304 O O . PHE A 1 304 ? 36.985 -8.927 -38.193 1.00 38.99 303 PHE A O 1
ATOM 2312 N N . GLU A 1 305 ? 35.942 -10.604 -39.301 1.00 33.22 304 GLU A N 1
ATOM 2313 C CA . GLU A 1 305 ? 35.997 -9.927 -40.597 1.00 37.74 304 GLU A CA 1
ATOM 2314 C C . GLU A 1 305 ? 35.080 -8.702 -40.706 1.00 37.67 304 GLU A C 1
ATOM 2315 O O . GLU A 1 305 ? 35.302 -7.851 -41.563 1.00 40.75 304 GLU A O 1
ATOM 2321 N N . SER A 1 306 ? 34.075 -8.611 -39.842 1.00 36.70 305 SER A N 1
ATOM 2322 C CA . SER A 1 306 ? 33.218 -7.418 -39.751 1.00 40.58 305 SER A CA 1
ATOM 2323 C C . SER A 1 306 ? 33.735 -6.372 -38.776 1.00 43.71 305 SER A C 1
ATOM 2324 O O . SER A 1 306 ? 33.103 -5.331 -38.619 1.00 46.83 305 SER A O 1
ATOM 2327 N N . GLY A 1 307 ? 34.859 -6.632 -38.114 1.00 47.80 306 GLY A N 1
ATOM 2328 C CA . GLY A 1 307 ? 35.441 -5.669 -37.175 1.00 46.43 306 GLY A CA 1
ATOM 2329 C C . GLY A 1 307 ? 34.867 -5.728 -35.769 1.00 55.32 306 GLY A C 1
ATOM 2330 O O . GLY A 1 307 ? 35.079 -4.810 -34.984 1.00 53.33 306 GLY A O 1
ATOM 2331 N N . LEU A 1 308 ? 34.149 -6.800 -35.442 1.00 40.64 307 LEU A N 1
ATOM 2332 C CA . LEU A 1 308 ? 33.636 -7.016 -34.089 1.00 38.81 307 LEU A CA 1
ATOM 2333 C C . LEU A 1 308 ? 34.630 -7.829 -33.258 1.00 40.14 307 LEU A C 1
ATOM 2334 O O . LEU A 1 308 ? 35.390 -8.612 -33.816 1.00 42.84 307 LEU A O 1
ATOM 2339 N N . PRO A 1 309 ? 34.640 -7.619 -31.926 1.00 46.25 308 PRO A N 1
ATOM 2340 C CA . PRO A 1 309 ? 35.574 -8.359 -31.076 1.00 36.12 308 PRO A CA 1
ATOM 2341 C C . PRO A 1 309 ? 35.310 -9.856 -31.086 1.00 34.33 308 PRO A C 1
ATOM 2342 O O . PRO A 1 309 ? 34.159 -10.272 -31.030 1.00 35.80 308 PRO A O 1
ATOM 2346 N N . LEU A 1 310 ? 36.372 -10.651 -31.159 1.00 34.95 309 LEU A N 1
ATOM 2347 C CA . LEU A 1 310 ? 36.246 -12.088 -30.958 1.00 29.99 309 LEU A CA 1
ATOM 2348 C C . LEU A 1 310 ? 35.753 -12.377 -29.551 1.00 30.39 309 LEU A C 1
ATOM 2349 O O . LEU A 1 310 ? 36.060 -11.644 -28.611 1.00 33.35 309 LEU A O 1
ATOM 2354 N N . GLU A 1 311 ? 35.002 -13.459 -29.414 1.00 30.61 310 GLU A N 1
ATOM 2355 C CA . GLU A 1 311 ? 34.508 -13.935 -28.116 1.00 34.34 310 GLU A CA 1
ATOM 2356 C C . GLU A 1 311 ? 35.316 -15.149 -27.681 1.00 29.99 310 GLU A C 1
ATOM 2357 O O . GLU A 1 311 ? 35.853 -15.868 -28.518 1.00 28.74 310 GLU A O 1
ATOM 2363 N N . HIS A 1 312 ? 35.413 -15.357 -26.363 1.00 26.63 311 HIS A N 1
ATOM 2364 C CA . HIS A 1 312 ? 36.077 -16.529 -25.789 1.00 27.32 311 HIS A CA 1
ATOM 2365 C C . HIS A 1 312 ? 37.568 -16.563 -26.094 1.00 25.98 311 HIS A C 1
ATOM 2366 O O . HIS A 1 312 ? 38.138 -17.624 -26.306 1.00 24.79 311 HIS A O 1
ATOM 2373 N N . VAL A 1 313 ? 38.194 -15.391 -26.052 1.00 26.19 312 VAL A N 1
ATOM 2374 C CA . VAL A 1 313 ? 39.625 -15.287 -26.298 1.00 24.10 312 VAL A CA 1
ATOM 2375 C C . VAL A 1 313 ? 40.380 -15.569 -25.000 1.00 29.22 312 VAL A C 1
ATOM 2376 O O . VAL A 1 313 ? 40.109 -14.964 -23.976 1.00 30.28 312 VAL A O 1
ATOM 2380 N N . VAL A 1 314 ? 41.375 -16.437 -25.085 1.00 22.87 313 VAL A N 1
ATOM 2381 C CA A VAL A 1 314 ? 42.125 -16.775 -23.887 0.50 23.30 313 VAL A CA 1
ATOM 2382 C CA B VAL A 1 314 ? 42.246 -16.869 -23.986 0.50 27.24 313 VAL A CA 1
ATOM 2383 C C . VAL A 1 314 ? 43.231 -15.779 -23.571 1.00 29.57 313 VAL A C 1
ATOM 2384 O O . VAL A 1 314 ? 43.772 -15.089 -24.443 1.00 28.31 313 VAL A O 1
ATOM 2391 N N . ASP A 1 315 ? 43.521 -15.695 -22.270 1.00 26.92 314 ASP A N 1
ATOM 2392 C CA . ASP A 1 315 ? 44.641 -14.922 -21.727 1.00 26.26 314 ASP A CA 1
ATOM 2393 C C . ASP A 1 315 ? 45.821 -15.886 -21.712 1.00 29.53 314 ASP A C 1
ATOM 2394 O O . ASP A 1 315 ? 45.853 -16.810 -20.903 1.00 26.23 314 ASP A O 1
ATOM 2399 N N . LYS A 1 316 ? 46.776 -15.706 -22.621 1.00 27.32 315 LYS A N 1
ATOM 2400 C CA A LYS A 1 316 ? 47.877 -16.672 -22.781 0.50 29.34 315 LYS A CA 1
ATOM 2401 C CA B LYS A 1 316 ? 47.883 -16.668 -22.775 0.50 26.52 315 LYS A CA 1
ATOM 2402 C C . LYS A 1 316 ? 48.830 -16.714 -21.584 1.00 28.30 315 LYS A C 1
ATOM 2403 O O . LYS A 1 316 ? 49.478 -17.728 -21.332 1.00 31.20 315 LYS A O 1
ATOM 2414 N N . VAL A 1 317 ? 48.941 -15.610 -20.873 1.00 29.15 316 VAL A N 1
ATOM 2415 C CA . VAL A 1 317 ? 49.762 -15.548 -19.650 1.00 29.97 316 VAL A CA 1
ATOM 2416 C C . VAL A 1 317 ? 49.124 -16.353 -18.505 1.00 31.41 316 VAL A C 1
ATOM 2417 O O . VAL A 1 317 ? 49.806 -17.111 -17.802 1.00 32.21 316 VAL A O 1
ATOM 2421 N N . ALA A 1 318 ? 47.808 -16.211 -18.340 1.00 29.12 317 ALA A N 1
ATOM 2422 C CA . ALA A 1 318 ? 47.048 -16.947 -17.324 1.00 25.93 317 ALA A CA 1
ATOM 2423 C C . ALA A 1 318 ? 46.866 -18.428 -17.678 1.00 27.68 317 ALA A C 1
ATOM 2424 O O . ALA A 1 318 ? 46.748 -19.269 -16.788 1.00 27.52 317 ALA A O 1
ATOM 2426 N N . GLY A 1 319 ? 46.808 -18.723 -18.975 1.00 25.39 318 GLY A N 1
ATOM 2427 C CA . GLY A 1 319 ? 46.701 -20.079 -19.489 1.00 22.93 318 GLY A CA 1
ATOM 2428 C C . GLY A 1 319 ? 45.273 -20.544 -19.699 1.00 24.60 318 GLY A C 1
ATOM 2429 O O . GLY A 1 319 ? 45.036 -21.725 -19.917 1.00 25.57 318 GLY A O 1
ATOM 2430 N N . TYR A 1 320 ? 44.320 -19.613 -19.657 1.00 24.02 319 TYR A N 1
ATOM 2431 C CA . TYR A 1 320 ? 42.900 -19.984 -19.855 1.00 23.64 319 TYR A CA 1
ATOM 2432 C C . TYR A 1 320 ? 42.069 -18.772 -20.217 1.00 27.60 319 TYR A C 1
ATOM 2433 O O . TYR A 1 320 ? 42.562 -17.638 -20.190 1.00 24.16 319 TYR A O 1
#

B-factor: mean 31.03, std 13.83, range [16.35, 134.98]

Radius of gyration: 21.35 Å; Cα contacts (8 Å, |Δi|>4): 604; chains: 1; bounding box: 38×57×58 Å

Foldseek 3Di:
DAAEEEAEPDDVVLLVVLVVVFPPPHHYHYPVDPVCVPPQQEPHAYYEHDPGDLCVCVSYVRHQEYEYLAQACLVVLPRPNNDPHWYFYDDDPQQQVLLLVLLVVVLCCVQVVVLVVVVCVVVVHDDDDDHDAQLLAEEEEEDCPSNNVSNQVVSVVRRHQYEYEYQDFDDHPSYHYDHPVCLLVRQQRHQEYEYADADDPVQFAQAALVSLLSHHLPGPVSEHEYEYLHEARNHDVVRVVVCCVVRSHVAYEDAYHPDPPPDPPDPQVPRSRYHYHPSVSGRRNSNRSSVLVSVQVVCVVVVHDGPRTDDSVRSD